Protein AF-A0A4U1F3D7-F1 (afdb_monomer)

Nearest PDB structures (foldseek):
  3glj-assembly1_A  TM=1.001E+00  e=2.077E-42  Sus scrofa
  1nsa-assembly1_A  TM=1.001E+00  e=7.452E-41  Sus scrofa
  1kwm-assembly2_B  TM=9.881E-01  e=8.450E-41  Homo sapiens
  4uia-assembly1_A  TM=9.987E-01  e=2.080E-39  Sus scrofa
  1zli-assembly1_A  TM=9.988E-01  e=3.661E-39  Homo sapiens

Foldseek 3Di:
DVDPDPVVVVVCLQVDPDPDPADDLPHQDAPVRVVVVLVVLCVVCVQFWDKDFLFAFPVGHTFIKIKGAGDDPLAAEAEEEFALFQLQSVRLSVLVVVSVCLVVCQVPDPVSVVPRHRYIYTYGSHLQNQQNNCLVPPNNNGTFHADDDPPDPAGGARLVQQAPDLHPPPPADCDSNDSRNHDPHRVNTRSSVSVVVVCVVCVSRYDYYHYDGDDDPDDDDDDPNDPDDDPPDDD

Sequence (235 aa):
VLISNLRSVLEAQFDSRFRATGHSYENYNNWETIEAWTQQVASENPDLISRSAIGTTFLGNTIYLLKVGRPGPNKPAIFMDCGFHAREWISPAFCQWFVREAVGTYGHESNMTEFLDKLDFYVLPVVNIDGYIYTWTKYRMWRKTRSTNAGSTCIGTDPNRNFDAGWCTIGASKNPCDETYCGSAAESEKETKALANFIRNNLSSIKAYLTIHSYSQMILYPYSYDYKLPKNNAE

Mean predicted aligned error: 3.19 Å

Radius of gyration: 18.51 Å; Cα contacts (8 Å, |Δi|>4): 415; chains: 1; bounding box: 46×48×51 Å

InterPro domains:
  IPR000834 Peptidase M14, carboxypeptidase A [PF00246] (34-234)
  IPR000834 Peptidase M14, carboxypeptidase A [PR00765] (54-66)
  IPR000834 Peptidase M14, carboxypeptidase A [PR00765] (76-90)
  IPR000834 Peptidase M14, carboxypeptidase A [PR00765] (156-164)
  IPR000834 Peptidase M14, carboxypeptidase A [PR00765] (210-223)
  IPR000834 Peptidase M14, carboxypeptidase A [PS52035] (27-235)
  IPR000834 Peptidase M14, carboxypeptidase A [SM00631] (28-235)
  IPR057246 Zinc carboxypeptidases, zinc-binding region 1 [PS00132] (76-98)
  IPR057247 Zinc carboxypeptidases, zinc-binding region 2 [PS00133] (213-223)

Solvent-accessible surface area (backbone atoms only — not comparable to full-atom values): 13304 Å² total; per-residue (Å²): 126,96,71,89,52,64,66,62,56,60,61,56,71,71,67,68,86,73,91,63,98,62,78,50,80,87,47,88,68,57,61,71,46,49,56,52,44,55,53,49,56,20,70,77,33,64,73,36,25,45,71,45,76,62,44,43,37,79,92,63,51,75,34,56,34,35,41,40,26,43,88,66,86,89,47,43,24,37,39,33,39,11,17,55,43,19,49,31,57,66,20,30,37,46,44,50,39,52,53,50,50,54,65,75,31,45,87,75,37,72,67,54,30,53,43,27,65,56,31,34,36,41,41,26,40,47,55,25,52,63,16,32,46,36,24,78,73,77,40,55,82,39,42,29,39,70,40,82,40,92,99,50,92,38,61,17,29,18,59,94,34,15,50,86,63,68,54,65,72,66,100,45,33,89,48,50,76,43,80,42,4,14,55,94,41,64,42,60,49,48,45,49,35,26,52,52,50,53,47,66,75,40,51,91,38,48,78,45,79,44,78,44,76,65,87,83,91,79,88,84,74,73,50,87,75,51,100,57,79,47,95,84,69,78,134

pLDDT: mean 96.7, std 5.68, range [58.78, 98.94]

Secondary structure (DSSP, 8-state):
---S-HHHHHHGGG------SS--TTS---HHHHHHHHHHHHHH-TTTEEEEEEEE-TT--EEEEEEES---TT--EEEEEE-SSTT-THHHHHHHHHHHHHHHHTTTSHHHHHHHHH-EEEEES-S-HHHHHHHHHT-TT--S---B-TT-S-B---GGG-SSSSTTTSS-BS-TTSTTB--SSTT-SHHHHHHHHHHHHTTTTEEEEEEE--SS-----S-SSSSPPPTT---

Structure (mmCIF, N/CA/C/O backbone):
data_AF-A0A4U1F3D7-F1
#
_entry.id   AF-A0A4U1F3D7-F1
#
loop_
_atom_site.group_PDB
_atom_site.id
_atom_site.type_symbol
_atom_site.label_atom_id
_atom_site.label_alt_id
_atom_site.label_comp_id
_atom_site.label_asym_id
_atom_site.label_entity_id
_atom_site.label_seq_id
_atom_site.pdbx_PDB_ins_code
_atom_site.Cartn_x
_atom_site.Cartn_y
_atom_site.Cartn_z
_atom_site.occupancy
_atom_site.B_iso_or_equiv
_atom_site.auth_seq_id
_atom_site.auth_comp_id
_atom_site.auth_asym_id
_atom_site.auth_atom_id
_atom_site.pdbx_PDB_model_num
ATOM 1 N N . VAL A 1 1 ? -9.635 10.745 -28.700 1.00 87.25 1 VAL A N 1
ATOM 2 C CA . VAL A 1 1 ? -8.464 11.000 -27.826 1.00 87.25 1 VAL A CA 1
ATOM 3 C C . VAL A 1 1 ? -8.994 11.350 -26.443 1.00 87.25 1 VAL A C 1
ATOM 5 O O . VAL A 1 1 ? -9.693 12.346 -26.357 1.00 87.25 1 VAL A O 1
ATOM 8 N N . LEU A 1 2 ? -8.760 10.526 -25.409 1.00 96.12 2 LEU A N 1
ATOM 9 C CA . LEU A 1 2 ? -9.285 10.793 -24.052 1.00 96.12 2 LEU A CA 1
ATOM 10 C C . LEU A 1 2 ? -8.617 12.016 -23.404 1.00 96.12 2 LEU A C 1
ATOM 12 O O . LEU A 1 2 ? -9.295 12.870 -22.851 1.00 96.12 2 LEU A O 1
ATOM 16 N N . ILE A 1 3 ? -7.289 12.109 -23.508 1.00 96.81 3 ILE A N 1
ATOM 17 C CA . ILE A 1 3 ? -6.480 13.226 -23.010 1.00 96.81 3 ILE A CA 1
ATOM 18 C C . ILE A 1 3 ? -5.623 13.718 -24.172 1.00 96.81 3 ILE A C 1
ATOM 20 O O . ILE A 1 3 ? -4.769 12.983 -24.664 1.00 96.81 3 ILE A O 1
ATOM 24 N N . SER A 1 4 ? -5.871 14.940 -24.641 1.00 95.69 4 SER A N 1
ATOM 25 C CA . SER A 1 4 ? -5.142 15.544 -25.766 1.00 95.69 4 SER A CA 1
ATOM 26 C C . SER A 1 4 ? -3.805 16.162 -25.353 1.00 95.69 4 SER A C 1
ATOM 28 O O . SER A 1 4 ? -2.891 16.237 -26.169 1.00 95.69 4 SER A O 1
ATOM 30 N N . ASN A 1 5 ? -3.676 16.568 -24.087 1.00 96.25 5 ASN A N 1
ATOM 31 C CA . ASN A 1 5 ? -2.451 17.102 -23.506 1.00 96.25 5 ASN A CA 1
ATOM 32 C C . ASN A 1 5 ? -2.244 16.519 -22.101 1.00 96.25 5 ASN A C 1
ATOM 34 O O . ASN A 1 5 ? -2.903 16.907 -21.140 1.00 96.25 5 ASN A O 1
ATOM 38 N N . LEU A 1 6 ? -1.320 15.566 -21.980 1.00 95.00 6 LEU A N 1
ATOM 39 C CA . LEU A 1 6 ? -1.044 14.913 -20.701 1.00 95.00 6 LEU A CA 1
ATOM 40 C C . LEU A 1 6 ? -0.427 15.879 -19.682 1.00 95.00 6 LEU A C 1
ATOM 42 O O . LEU A 1 6 ? -0.702 15.763 -18.491 1.00 95.00 6 LEU A O 1
ATOM 46 N N . ARG A 1 7 ? 0.368 16.853 -20.138 1.00 94.19 7 ARG A N 1
ATOM 47 C CA . ARG A 1 7 ? 1.021 17.820 -19.253 1.00 94.19 7 ARG A CA 1
ATOM 48 C C . ARG A 1 7 ? -0.003 18.668 -18.502 1.00 94.19 7 ARG A C 1
ATOM 50 O O . ARG A 1 7 ? 0.116 18.794 -17.290 1.00 94.19 7 ARG A O 1
ATOM 57 N N . SER A 1 8 ? -1.027 19.175 -19.190 1.00 95.19 8 SER A N 1
ATOM 58 C CA . SER A 1 8 ? -2.056 20.000 -18.545 1.00 95.19 8 SER A CA 1
ATOM 59 C C . SER A 1 8 ? -2.862 19.218 -17.509 1.00 95.19 8 SER A C 1
ATOM 61 O O . SER A 1 8 ? -3.204 19.763 -16.469 1.00 95.19 8 SER A O 1
ATOM 63 N N . VAL A 1 9 ? -3.139 17.933 -17.758 1.00 94.81 9 VAL A N 1
ATOM 64 C CA . VAL A 1 9 ? -3.837 17.077 -16.783 1.00 94.81 9 VAL A CA 1
ATOM 65 C C . VAL A 1 9 ? -2.962 16.800 -15.558 1.00 94.81 9 VAL A C 1
ATOM 67 O O . VAL A 1 9 ? -3.471 16.772 -14.444 1.00 94.81 9 VAL A O 1
ATOM 70 N N . LEU A 1 10 ? -1.649 16.630 -15.741 1.00 92.31 10 LEU A N 1
ATOM 71 C CA . LEU A 1 10 ? -0.717 16.455 -14.625 1.00 92.31 10 LEU A CA 1
ATOM 72 C C . LEU A 1 10 ? -0.568 17.714 -13.772 1.00 92.31 10 LEU A C 1
ATOM 74 O O . LEU A 1 10 ? -0.540 17.615 -12.550 1.00 92.31 10 LEU A O 1
ATOM 78 N N . GLU A 1 11 ? -0.501 18.886 -14.399 1.00 92.00 11 GLU A N 1
ATOM 79 C CA . GLU A 1 11 ? -0.478 20.170 -13.690 1.00 92.00 11 GLU A CA 1
ATOM 80 C C . GLU A 1 11 ? -1.801 20.398 -12.937 1.00 92.00 11 GLU A C 1
ATOM 82 O O . GLU A 1 11 ? -1.789 20.787 -11.771 1.00 92.00 11 GLU A O 1
ATOM 87 N N . ALA A 1 12 ? -2.937 20.054 -13.554 1.00 93.19 12 ALA A N 1
ATOM 88 C CA . ALA A 1 12 ? -4.260 20.135 -12.935 1.00 93.19 12 ALA A CA 1
ATOM 89 C C . ALA A 1 12 ? -4.502 19.103 -11.817 1.00 93.19 12 ALA A C 1
ATOM 91 O O . ALA A 1 12 ? -5.490 19.219 -11.104 1.00 93.19 12 ALA A O 1
ATOM 92 N N . GLN A 1 13 ? -3.620 18.114 -11.625 1.00 90.50 13 GLN A N 1
ATOM 93 C CA . GLN A 1 13 ? -3.730 17.159 -10.514 1.00 90.50 13 GLN A CA 1
ATOM 94 C C . GLN A 1 13 ? -3.505 17.831 -9.140 1.00 90.50 13 GLN A C 1
ATOM 96 O O . GLN A 1 13 ? -3.851 17.259 -8.107 1.00 90.50 13 GLN A O 1
ATOM 101 N N . PHE A 1 14 ? -2.917 19.030 -9.121 1.00 89.06 14 PHE A N 1
ATOM 102 C CA . PHE A 1 14 ? -2.638 19.820 -7.921 1.00 89.06 14 PHE A CA 1
ATOM 103 C C . PHE A 1 14 ? -3.558 21.049 -7.842 1.00 89.06 14 PHE A C 1
ATOM 105 O O . PHE A 1 14 ? -3.096 22.184 -7.752 1.00 89.06 14 PHE A O 1
ATOM 112 N N . ASP A 1 15 ? -4.869 20.828 -7.914 1.00 85.25 15 ASP A N 1
ATOM 113 C CA . ASP A 1 15 ? -5.904 21.870 -7.971 1.00 85.25 15 ASP A CA 1
ATOM 114 C C . ASP A 1 15 ? -6.492 22.263 -6.605 1.00 85.25 15 ASP A C 1
ATOM 116 O O . ASP A 1 15 ? -7.357 23.145 -6.527 1.00 85.25 15 ASP A O 1
ATOM 120 N N . SER A 1 16 ? -6.024 21.634 -5.525 1.00 81.12 16 SER A N 1
ATOM 121 C CA . SER A 1 16 ? -6.530 21.895 -4.183 1.00 81.12 16 SER A CA 1
ATOM 122 C C . SER A 1 16 ? -6.440 23.373 -3.810 1.00 81.12 16 SER A C 1
ATOM 124 O O . SER A 1 16 ? -5.394 24.021 -3.900 1.00 81.12 16 SER A O 1
ATOM 126 N N . ARG A 1 17 ? -7.570 23.906 -3.338 1.00 73.94 17 ARG A N 1
ATOM 127 C CA . ARG A 1 17 ? -7.685 25.288 -2.851 1.00 73.94 17 ARG A CA 1
ATOM 128 C C . ARG A 1 17 ? -7.196 25.441 -1.410 1.00 73.94 17 ARG A C 1
ATOM 130 O O . ARG A 1 17 ? -7.050 26.569 -0.937 1.00 73.94 17 ARG A O 1
ATOM 137 N N . PHE A 1 18 ? -6.933 24.330 -0.719 1.00 67.69 18 PHE A N 1
ATOM 138 C CA . PHE A 1 18 ? -6.390 24.328 0.633 1.00 67.69 18 PHE A CA 1
ATOM 139 C C . PHE A 1 18 ? -4.884 24.593 0.604 1.00 67.69 18 PHE A C 1
ATOM 141 O O . PHE A 1 18 ? -4.085 23.766 0.169 1.00 67.69 18 PHE A O 1
ATOM 148 N N . ARG A 1 19 ? -4.483 25.758 1.121 1.00 58.78 19 ARG A N 1
ATOM 149 C CA . ARG A 1 19 ? -3.074 26.105 1.341 1.00 58.78 19 ARG A CA 1
ATOM 150 C C . ARG A 1 19 ? -2.581 25.490 2.652 1.00 58.78 19 ARG A C 1
ATOM 152 O O . ARG A 1 19 ? -2.451 26.190 3.650 1.00 58.78 19 ARG A O 1
ATOM 159 N N . ALA A 1 20 ? -2.323 24.187 2.649 1.00 61.28 20 ALA A N 1
ATOM 160 C CA . ALA A 1 20 ? -1.591 23.520 3.722 1.00 61.28 20 ALA A CA 1
ATOM 161 C C . ALA A 1 20 ? -0.131 23.320 3.287 1.00 61.28 20 ALA A C 1
ATOM 163 O O . ALA A 1 20 ? 0.128 22.838 2.188 1.00 61.28 20 ALA A O 1
ATOM 164 N N . THR A 1 21 ? 0.827 23.695 4.137 1.00 72.50 21 THR A N 1
ATOM 165 C CA . THR A 1 21 ? 2.265 23.450 3.909 1.00 72.50 21 THR A CA 1
ATOM 166 C C . THR A 1 21 ? 2.711 22.056 4.369 1.00 72.50 21 THR A C 1
ATOM 168 O O . THR A 1 21 ? 3.894 21.746 4.291 1.00 72.50 21 THR A O 1
ATOM 171 N N . GLY A 1 22 ? 1.782 21.232 4.869 1.00 84.50 22 GLY A N 1
ATOM 172 C CA . GLY A 1 22 ? 2.018 19.875 5.367 1.00 84.50 22 GLY A CA 1
ATOM 173 C C . GLY A 1 22 ? 0.960 18.889 4.869 1.00 84.50 22 GLY A C 1
ATOM 174 O O . GLY A 1 22 ? 0.326 19.120 3.840 1.00 84.50 22 GLY A O 1
ATOM 175 N N . HIS A 1 23 ? 0.773 17.793 5.608 1.00 95.62 23 HIS A N 1
ATOM 176 C CA . HIS A 1 23 ? -0.206 16.753 5.277 1.00 95.62 23 HIS A CA 1
ATOM 177 C C . HIS A 1 23 ? -1.624 17.320 5.108 1.00 95.62 23 HIS A C 1
ATOM 179 O O . HIS A 1 23 ? -2.067 18.168 5.883 1.00 95.62 23 HIS A O 1
ATOM 185 N N . SER A 1 24 ? -2.336 16.830 4.092 1.00 95.75 24 SER A N 1
ATOM 186 C CA . SER A 1 24 ? -3.772 17.052 3.922 1.00 95.75 24 SER A CA 1
ATOM 187 C C . SER A 1 24 ? -4.435 15.791 3.379 1.00 95.75 24 SER A C 1
ATOM 189 O O . SER A 1 24 ? -3.952 15.197 2.416 1.00 95.75 24 SER A O 1
ATOM 191 N N . TYR A 1 25 ? -5.571 15.402 3.959 1.00 96.56 25 TYR A N 1
ATOM 192 C CA . TYR A 1 25 ? -6.375 14.273 3.476 1.00 96.56 25 TYR A CA 1
ATOM 193 C C . TYR A 1 25 ? -7.046 14.541 2.119 1.00 96.56 25 TYR A C 1
ATOM 195 O O . TYR A 1 25 ? -7.449 13.598 1.445 1.00 96.56 25 TYR A O 1
ATOM 203 N N . GLU A 1 26 ? -7.144 15.809 1.713 1.00 95.50 26 GLU A N 1
ATOM 204 C CA . GLU A 1 26 ? -7.757 16.242 0.449 1.00 95.50 26 GLU A CA 1
ATOM 205 C C . GLU A 1 26 ? -6.711 16.574 -0.633 1.00 95.50 26 GLU A C 1
ATOM 207 O O . GLU A 1 26 ? -7.059 17.049 -1.711 1.00 95.50 26 GLU A O 1
ATOM 212 N N . ASN A 1 27 ? -5.426 16.299 -0.368 1.00 94.19 27 ASN A N 1
ATOM 213 C CA . ASN A 1 27 ? -4.329 16.451 -1.324 1.00 94.19 27 ASN A CA 1
ATOM 214 C C . ASN A 1 27 ? -3.617 15.109 -1.541 1.00 94.19 27 ASN A C 1
ATOM 216 O O . ASN A 1 27 ? -3.615 14.230 -0.679 1.00 94.19 27 ASN A O 1
ATOM 220 N N . TYR A 1 28 ? -2.914 14.975 -2.667 1.00 96.94 28 TYR A N 1
ATOM 221 C CA . TYR A 1 28 ? -1.897 13.933 -2.792 1.00 96.94 28 TYR A CA 1
ATOM 222 C C . TYR A 1 28 ? -0.662 14.331 -1.977 1.00 96.94 28 TYR A C 1
ATOM 224 O O . TYR A 1 28 ? -0.135 15.428 -2.147 1.00 96.94 28 TYR A O 1
ATOM 232 N N . ASN A 1 29 ? -0.195 13.436 -1.106 1.00 97.31 29 ASN A N 1
ATOM 233 C CA . ASN A 1 29 ? 0.950 13.672 -0.223 1.00 97.31 29 ASN A CA 1
ATOM 234 C C . ASN A 1 29 ? 2.181 12.908 -0.729 1.00 97.31 29 ASN A C 1
ATOM 236 O O . ASN A 1 29 ? 2.067 11.746 -1.126 1.00 97.31 29 ASN A O 1
ATOM 240 N N . ASN A 1 30 ? 3.362 13.527 -0.705 1.00 97.94 30 ASN A N 1
ATOM 241 C CA . ASN A 1 30 ? 4.612 12.814 -0.985 1.00 97.94 30 ASN A CA 1
ATOM 242 C C . ASN A 1 30 ? 4.936 11.806 0.143 1.00 97.94 30 ASN A C 1
ATOM 244 O O . ASN A 1 30 ? 4.312 11.831 1.205 1.00 97.94 30 ASN A O 1
ATOM 248 N N . TRP A 1 31 ? 5.898 10.902 -0.080 1.00 98.50 31 TRP A N 1
ATOM 249 C CA . TRP A 1 31 ? 6.205 9.849 0.899 1.00 98.50 31 TRP A CA 1
ATOM 250 C C . TRP A 1 31 ? 6.631 10.395 2.266 1.00 98.50 31 TRP A C 1
ATOM 252 O O . TRP A 1 31 ? 6.099 9.934 3.265 1.00 98.50 31 TRP A O 1
ATOM 262 N N . GLU A 1 32 ? 7.520 11.388 2.320 1.00 98.00 32 GLU A N 1
ATOM 263 C CA . GLU A 1 32 ? 7.991 11.976 3.585 1.00 98.00 32 GLU A CA 1
ATOM 264 C C . GLU A 1 32 ? 6.824 12.518 4.428 1.00 98.00 32 GLU A C 1
ATOM 266 O O . GLU A 1 32 ? 6.744 12.285 5.634 1.00 98.00 32 GLU A O 1
ATOM 271 N N . THR A 1 33 ? 5.853 13.157 3.771 1.00 98.31 33 THR A N 1
ATOM 272 C CA . THR A 1 33 ? 4.630 13.656 4.413 1.00 98.31 33 THR A CA 1
ATOM 273 C C . THR A 1 33 ? 3.758 12.512 4.935 1.00 98.31 33 THR A C 1
ATOM 275 O O . THR A 1 33 ? 3.231 12.602 6.042 1.00 98.31 33 THR A O 1
ATOM 278 N N . ILE A 1 34 ? 3.608 11.424 4.169 1.00 98.81 34 ILE A N 1
ATOM 279 C CA . ILE A 1 34 ? 2.851 10.235 4.600 1.00 98.81 34 ILE A CA 1
ATOM 280 C C . ILE A 1 34 ? 3.569 9.529 5.758 1.00 98.81 34 ILE A C 1
ATOM 282 O O . ILE A 1 34 ? 2.926 9.150 6.732 1.00 98.81 34 ILE A O 1
ATOM 286 N N . GLU A 1 35 ? 4.890 9.370 5.695 1.00 98.69 35 GLU A N 1
ATOM 287 C CA . GLU A 1 35 ? 5.695 8.755 6.753 1.00 98.69 35 GLU A CA 1
ATOM 288 C C . GLU A 1 35 ? 5.546 9.521 8.072 1.00 98.69 35 GLU A C 1
ATOM 290 O O . GLU A 1 35 ? 5.204 8.916 9.094 1.00 98.69 35 GLU A O 1
ATOM 295 N N . ALA A 1 36 ? 5.715 10.847 8.044 1.00 98.56 36 ALA A N 1
ATOM 296 C CA . ALA A 1 36 ? 5.506 11.704 9.208 1.00 98.56 36 ALA A CA 1
ATOM 297 C C . ALA A 1 36 ? 4.065 11.601 9.738 1.00 98.56 36 ALA A C 1
ATOM 299 O O . ALA A 1 36 ? 3.859 11.429 10.942 1.00 98.56 36 ALA A O 1
ATOM 300 N N . TRP A 1 37 ? 3.071 11.605 8.843 1.00 98.69 37 TRP A N 1
ATOM 301 C CA . TRP A 1 37 ? 1.663 11.427 9.199 1.00 98.69 37 TRP A CA 1
ATOM 302 C C . TRP A 1 37 ? 1.401 10.100 9.922 1.00 98.69 37 TRP A C 1
ATOM 304 O O . TRP A 1 37 ? 0.710 10.100 10.939 1.00 98.69 37 TRP A O 1
ATOM 314 N N . THR A 1 38 ? 1.990 8.977 9.481 1.00 98.81 38 THR A N 1
ATOM 315 C CA . THR A 1 38 ? 1.798 7.686 10.177 1.00 98.81 38 THR A CA 1
ATOM 316 C C . THR A 1 38 ? 2.278 7.731 11.627 1.00 98.81 38 THR A C 1
ATOM 318 O O . THR A 1 38 ? 1.683 7.087 12.491 1.00 98.81 38 THR A O 1
ATOM 321 N N . GLN A 1 39 ? 3.356 8.472 11.911 1.00 98.62 39 GLN A N 1
ATOM 322 C CA . GLN A 1 39 ? 3.841 8.670 13.276 1.00 98.62 39 GLN A CA 1
ATOM 323 C C . GLN A 1 39 ? 2.881 9.537 14.074 1.00 98.62 39 GLN A C 1
ATOM 325 O O . GLN A 1 39 ? 2.500 9.171 15.185 1.00 98.62 39 GLN A O 1
ATOM 330 N N . GLN A 1 40 ? 2.514 10.678 13.492 1.00 98.56 40 GLN A N 1
ATOM 331 C CA . GLN A 1 40 ? 1.685 11.683 14.130 1.00 98.56 40 GLN A CA 1
ATOM 332 C C . GLN A 1 40 ? 0.328 11.096 14.521 1.00 98.56 40 GLN A C 1
ATOM 334 O O . GLN A 1 40 ? -0.020 11.110 15.700 1.00 98.56 40 GLN A O 1
ATOM 339 N N . VAL A 1 41 ? -0.385 10.483 13.570 1.00 98.62 41 VAL A N 1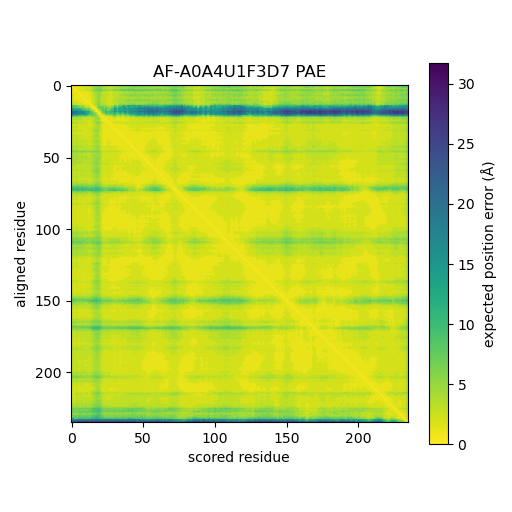
ATOM 340 C CA . VAL A 1 41 ? -1.735 9.955 13.803 1.00 98.62 41 VAL A CA 1
ATOM 341 C C . VAL A 1 41 ? -1.750 8.844 14.857 1.00 98.62 41 VAL A C 1
ATOM 343 O O . VAL A 1 41 ? -2.687 8.767 15.648 1.00 98.62 41 VAL A O 1
ATOM 346 N N . ALA A 1 42 ? -0.695 8.024 14.928 1.00 98.69 42 ALA A N 1
ATOM 347 C CA . ALA A 1 42 ? -0.543 7.018 15.976 1.00 98.69 42 ALA A CA 1
ATOM 348 C C . ALA A 1 42 ? -0.256 7.650 17.348 1.00 98.69 42 ALA A C 1
ATOM 350 O O . ALA A 1 42 ? -0.805 7.211 18.353 1.00 98.69 42 ALA A O 1
ATOM 351 N N . SER A 1 43 ? 0.580 8.692 17.396 1.00 98.50 43 SER A N 1
ATOM 352 C CA . SER A 1 43 ? 0.911 9.387 18.647 1.00 98.50 43 SER A CA 1
ATOM 353 C C . SER A 1 43 ? -0.250 10.200 19.221 1.00 98.50 43 SER A C 1
ATOM 355 O O . SER A 1 43 ? -0.379 10.295 20.437 1.00 98.50 43 SER A O 1
ATOM 357 N N . GLU A 1 44 ? -1.102 10.754 18.359 1.00 98.56 44 GLU A N 1
ATOM 358 C CA . GLU A 1 44 ? -2.284 11.526 18.753 1.00 98.56 44 GLU A CA 1
ATOM 359 C C . GLU A 1 44 ? -3.452 10.623 19.171 1.00 98.56 44 GLU A C 1
ATOM 361 O O . GLU A 1 44 ? -4.311 11.051 19.935 1.00 98.56 44 GLU A O 1
ATOM 366 N N . ASN A 1 45 ? -3.473 9.365 18.712 1.00 98.50 45 ASN A N 1
ATOM 367 C CA . ASN A 1 45 ? -4.573 8.425 18.945 1.00 98.50 45 ASN A CA 1
ATOM 368 C C . ASN A 1 45 ? -4.078 7.066 19.482 1.00 98.50 45 ASN A C 1
ATOM 370 O O . ASN A 1 45 ? -4.429 6.028 18.915 1.00 98.50 45 ASN A O 1
ATOM 374 N N . PRO A 1 46 ? -3.284 7.022 20.570 1.00 98.12 46 PRO A N 1
ATOM 375 C CA . PRO A 1 46 ? -2.621 5.795 21.028 1.00 98.12 46 PRO A CA 1
ATOM 376 C C . PRO A 1 46 ? -3.599 4.706 21.497 1.00 98.12 46 PRO A C 1
ATOM 378 O O . PRO A 1 46 ? -3.270 3.521 21.476 1.00 98.12 46 PRO A O 1
ATOM 381 N N . ASP A 1 47 ? -4.817 5.095 21.879 1.00 97.19 47 ASP A N 1
ATOM 382 C CA . ASP A 1 47 ? -5.888 4.186 22.298 1.00 97.19 47 ASP A CA 1
ATOM 383 C C . ASP A 1 47 ? -6.592 3.479 21.128 1.00 97.19 47 ASP A C 1
ATOM 385 O O . ASP A 1 47 ? -7.391 2.565 21.352 1.00 97.19 47 ASP A O 1
ATOM 389 N N . LEU A 1 48 ? -6.338 3.917 19.892 1.00 98.25 48 LEU A N 1
ATOM 390 C CA . LEU A 1 48 ? -6.944 3.380 18.670 1.00 98.25 48 LEU A CA 1
ATOM 391 C C . LEU A 1 48 ? -5.912 2.946 17.637 1.00 98.25 48 LEU A C 1
ATOM 393 O O . LEU A 1 48 ? -6.211 2.074 16.827 1.00 98.25 48 LEU A O 1
ATOM 397 N N . ILE A 1 49 ? -4.734 3.565 17.608 1.00 98.75 49 ILE A N 1
ATOM 398 C CA . ILE A 1 49 ? -3.759 3.381 16.541 1.00 98.75 49 ILE A CA 1
ATOM 399 C C . ILE A 1 49 ? -2.399 3.033 17.126 1.00 98.75 49 ILE A C 1
ATOM 401 O O . ILE A 1 49 ? -1.852 3.734 17.970 1.00 98.75 49 ILE A O 1
ATOM 405 N N . SER A 1 50 ? -1.804 1.973 16.585 1.00 98.69 50 SER A N 1
ATOM 406 C CA . SER A 1 50 ? -0.384 1.678 16.766 1.00 98.69 50 SER A CA 1
ATOM 407 C C . SER A 1 50 ? 0.312 1.559 15.415 1.00 98.69 50 SER A C 1
ATOM 409 O O . SER A 1 50 ? -0.294 1.161 14.419 1.00 98.69 50 SER A O 1
ATOM 411 N N . ARG A 1 51 ? 1.598 1.917 15.376 1.00 98.69 51 ARG A N 1
ATOM 412 C CA . ARG A 1 51 ? 2.438 1.855 14.176 1.00 98.69 51 ARG A CA 1
ATOM 413 C C . ARG A 1 51 ? 3.526 0.805 14.352 1.00 98.69 51 ARG A C 1
ATOM 415 O O . ARG A 1 51 ? 4.218 0.798 15.366 1.00 98.69 51 ARG A O 1
ATOM 422 N N . SER A 1 52 ? 3.723 -0.028 13.338 1.00 98.62 52 SER A N 1
ATOM 423 C CA . SER A 1 52 ? 4.799 -1.024 13.291 1.00 98.62 52 SER A CA 1
ATOM 424 C C . SER A 1 52 ? 5.521 -0.998 11.950 1.00 98.62 52 SER A C 1
ATOM 426 O O . SER A 1 52 ? 4.905 -0.704 10.927 1.00 98.62 52 SER A O 1
ATOM 428 N N . ALA A 1 53 ? 6.807 -1.339 11.943 1.00 98.69 53 ALA A N 1
ATOM 429 C CA . ALA A 1 53 ? 7.546 -1.629 10.719 1.00 98.69 53 ALA A CA 1
ATOM 430 C C . ALA A 1 53 ? 7.412 -3.120 10.377 1.00 98.69 53 ALA A C 1
ATOM 432 O O . ALA A 1 53 ? 7.633 -3.965 11.245 1.00 98.69 53 ALA A O 1
ATOM 433 N N . ILE A 1 54 ? 7.079 -3.444 9.126 1.00 98.69 54 ILE A N 1
ATOM 434 C CA . ILE A 1 54 ? 6.939 -4.841 8.667 1.00 98.69 54 ILE A CA 1
ATOM 435 C C . ILE A 1 54 ? 8.063 -5.290 7.725 1.00 98.69 54 ILE A C 1
ATOM 437 O O . ILE A 1 54 ? 8.163 -6.468 7.389 1.00 98.69 54 ILE A O 1
ATOM 441 N N . GLY A 1 55 ? 8.914 -4.360 7.295 1.00 98.69 55 GLY A N 1
ATOM 442 C CA . GLY A 1 55 ? 10.030 -4.628 6.399 1.00 98.69 55 GLY A CA 1
ATOM 443 C C . GLY A 1 55 ? 10.659 -3.347 5.867 1.00 98.69 55 GLY A C 1
ATOM 444 O O . GLY A 1 55 ? 10.353 -2.246 6.330 1.00 98.69 55 GLY A O 1
ATOM 445 N N . THR A 1 56 ? 11.531 -3.502 4.877 1.00 98.75 56 THR A N 1
ATOM 446 C CA . THR A 1 56 ? 12.181 -2.401 4.162 1.00 98.75 56 THR A CA 1
ATOM 447 C C . THR A 1 56 ? 12.100 -2.630 2.659 1.00 98.75 56 THR A C 1
ATOM 449 O O . THR A 1 56 ? 12.124 -3.772 2.196 1.00 98.75 56 THR A O 1
ATOM 452 N N . THR A 1 57 ? 11.993 -1.551 1.889 1.00 98.88 57 THR A N 1
ATOM 453 C CA . THR A 1 57 ? 11.979 -1.603 0.423 1.00 98.88 57 THR A CA 1
ATOM 454 C C . THR A 1 57 ? 13.349 -1.938 -0.160 1.00 98.88 57 THR A C 1
ATOM 456 O O . THR A 1 57 ? 14.356 -2.046 0.556 1.00 98.88 57 THR A O 1
ATOM 459 N N . PHE A 1 58 ? 13.420 -2.098 -1.483 1.00 98.81 58 PHE A N 1
ATOM 460 C CA . PHE A 1 58 ? 14.692 -2.286 -2.176 1.00 98.81 58 PHE A CA 1
ATOM 461 C C . PHE A 1 58 ? 15.702 -1.164 -1.875 1.00 98.81 58 PHE A C 1
ATOM 463 O O . PHE A 1 58 ? 16.850 -1.468 -1.543 1.00 98.81 58 PHE A O 1
ATOM 470 N N . LEU A 1 59 ? 15.272 0.102 -1.924 1.00 98.69 59 LEU A N 1
ATOM 471 C CA . LEU A 1 59 ? 16.102 1.285 -1.661 1.00 98.69 59 LEU A CA 1
ATOM 472 C C . LEU A 1 59 ? 16.216 1.652 -0.171 1.00 98.69 59 LEU A C 1
ATOM 474 O O . LEU A 1 59 ? 16.881 2.631 0.158 1.00 98.69 59 LEU A O 1
ATOM 478 N N . GLY A 1 60 ? 15.622 0.862 0.730 1.00 98.69 60 GLY A N 1
ATOM 479 C CA . GLY A 1 60 ? 15.823 0.987 2.176 1.00 98.69 60 GLY A CA 1
ATOM 480 C C . GLY A 1 60 ? 14.800 1.847 2.921 1.00 98.69 60 GLY A C 1
ATOM 481 O O . GLY A 1 60 ? 15.029 2.155 4.086 1.00 98.69 60 GLY A O 1
ATOM 482 N N . ASN A 1 61 ? 13.670 2.200 2.303 1.00 98.75 61 ASN A N 1
ATOM 483 C CA . ASN A 1 61 ? 12.572 2.869 3.001 1.00 98.75 61 ASN A CA 1
ATOM 484 C C . ASN A 1 61 ? 11.836 1.875 3.910 1.00 98.75 61 ASN A C 1
ATOM 486 O O . ASN A 1 61 ? 11.558 0.742 3.511 1.00 98.75 61 ASN A O 1
ATOM 490 N N . THR A 1 62 ? 11.504 2.288 5.130 1.00 98.81 62 THR A N 1
ATOM 491 C CA . THR A 1 62 ? 10.757 1.447 6.073 1.00 98.81 62 THR A CA 1
ATOM 492 C C . THR A 1 62 ? 9.299 1.317 5.643 1.00 98.81 62 THR A C 1
ATOM 494 O O . THR A 1 62 ? 8.628 2.311 5.372 1.00 98.81 62 THR A O 1
ATOM 497 N N . ILE A 1 63 ? 8.785 0.088 5.623 1.00 98.88 63 ILE A N 1
ATOM 498 C CA . ILE A 1 63 ? 7.389 -0.200 5.293 1.00 98.88 63 ILE A CA 1
ATOM 499 C C . ILE A 1 63 ? 6.575 -0.182 6.590 1.00 98.88 63 ILE A C 1
ATOM 501 O O . ILE A 1 63 ? 6.654 -1.121 7.390 1.00 98.88 63 ILE A O 1
ATOM 505 N N . TYR A 1 64 ? 5.807 0.888 6.807 1.00 98.81 64 TYR A N 1
ATOM 506 C CA . TYR A 1 64 ? 4.968 1.044 7.997 1.00 98.81 64 TYR A CA 1
ATOM 507 C C . TYR A 1 64 ? 3.554 0.507 7.791 1.00 98.81 64 TYR A C 1
ATOM 509 O O . TYR A 1 64 ? 2.911 0.742 6.768 1.00 98.81 64 TYR A O 1
ATOM 517 N N . LEU A 1 65 ? 3.059 -0.151 8.832 1.00 98.94 65 LEU A N 1
ATOM 518 C CA . LEU A 1 65 ? 1.694 -0.625 8.971 1.00 98.94 65 LEU A CA 1
ATOM 519 C C . LEU A 1 65 ? 1.052 0.057 10.180 1.00 98.94 65 LEU A C 1
ATOM 521 O O . LEU A 1 65 ? 1.656 0.105 11.257 1.00 98.94 65 LEU A O 1
ATOM 525 N N . LEU A 1 66 ? -0.171 0.551 10.005 1.00 98.94 66 LEU A N 1
ATOM 526 C CA . LEU A 1 66 ? -1.015 1.039 11.089 1.00 98.94 66 LEU A CA 1
ATOM 527 C C . LEU A 1 66 ? -1.983 -0.069 11.499 1.00 98.94 66 LEU A C 1
ATOM 529 O O . LEU A 1 66 ? -2.675 -0.632 10.658 1.00 98.94 66 LEU A O 1
ATOM 533 N N . LYS A 1 67 ? -2.053 -0.375 12.790 1.00 98.81 67 LYS A N 1
ATOM 534 C CA . LYS A 1 67 ? -3.134 -1.177 13.362 1.00 98.81 67 LYS A CA 1
ATOM 535 C C . LYS A 1 67 ? -4.155 -0.215 13.960 1.00 98.81 67 LYS A C 1
ATOM 537 O O . LYS A 1 67 ? -3.809 0.489 14.904 1.00 98.81 67 LYS A O 1
ATOM 542 N N . VAL A 1 68 ? -5.370 -0.203 13.418 1.00 98.81 68 VAL A N 1
ATOM 543 C CA . VAL A 1 68 ? -6.479 0.682 13.801 1.00 98.81 68 VAL A CA 1
ATOM 544 C C . VAL A 1 68 ? -7.589 -0.141 14.453 1.00 98.81 68 VAL A C 1
ATOM 546 O O . VAL A 1 68 ? -8.142 -1.044 13.829 1.00 98.81 68 VAL A O 1
ATOM 549 N N . GLY A 1 69 ? -7.911 0.150 15.707 1.00 98.44 69 GLY A N 1
ATOM 550 C CA . GLY A 1 69 ? -8.917 -0.554 16.495 1.00 98.44 69 GLY A CA 1
ATOM 551 C C . GLY A 1 69 ? -8.609 -0.494 17.989 1.00 98.44 69 GLY A C 1
ATOM 552 O O . GLY A 1 69 ? -7.454 -0.373 18.397 1.00 98.44 69 GLY A O 1
ATOM 553 N N . ARG A 1 70 ? -9.643 -0.611 18.828 1.00 97.69 70 ARG A N 1
ATOM 554 C CA . ARG A 1 70 ? -9.469 -0.633 20.286 1.00 97.69 70 ARG A CA 1
ATOM 555 C C . ARG A 1 70 ? -8.700 -1.879 20.732 1.00 97.69 70 ARG A C 1
ATOM 557 O O . ARG A 1 70 ? -8.988 -2.966 20.222 1.00 97.69 70 ARG A O 1
ATOM 564 N N . PRO A 1 71 ? -7.775 -1.775 21.702 1.00 96.06 71 PRO A N 1
ATOM 565 C CA . PRO A 1 71 ? -7.110 -2.939 22.269 1.00 96.06 71 PRO A CA 1
ATOM 566 C C . PRO A 1 71 ? -8.117 -3.957 22.815 1.00 96.06 71 PRO A C 1
ATOM 568 O O . PRO A 1 71 ? -8.992 -3.621 23.609 1.00 96.06 71 PRO A O 1
ATOM 571 N N . GLY A 1 72 ? -7.972 -5.217 22.414 1.00 94.06 72 GLY A N 1
ATOM 572 C CA . GLY A 1 72 ? -8.805 -6.313 22.893 1.00 94.06 72 GLY A CA 1
ATOM 573 C C . GLY A 1 72 ? -8.188 -7.672 22.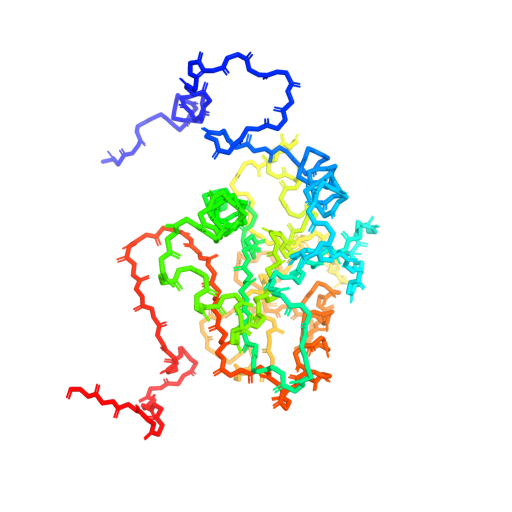556 1.00 94.06 72 GLY A C 1
ATOM 574 O O . GLY A 1 72 ? -7.438 -7.780 21.580 1.00 94.06 72 GLY A O 1
ATOM 575 N N . PRO A 1 73 ? -8.449 -8.714 23.362 1.00 93.38 73 PRO A N 1
ATOM 576 C CA . PRO A 1 73 ? -7.910 -10.043 23.113 1.00 93.38 73 PRO A CA 1
ATOM 577 C C . PRO A 1 73 ? -8.609 -10.706 21.919 1.00 93.38 73 PRO A C 1
ATOM 579 O O . PRO A 1 73 ? -9.824 -10.611 21.772 1.00 93.38 73 PRO A O 1
ATOM 582 N N . ASN A 1 74 ? -7.845 -11.443 21.106 1.00 93.62 74 ASN A N 1
ATOM 583 C CA . ASN A 1 74 ? -8.357 -12.328 20.047 1.00 93.62 74 ASN A CA 1
ATOM 584 C C . ASN A 1 74 ? -9.299 -11.662 19.024 1.00 93.62 74 ASN A C 1
ATOM 586 O O . ASN A 1 74 ? -10.181 -12.326 18.474 1.00 93.62 74 ASN A O 1
ATOM 590 N N . LYS A 1 75 ? -9.118 -10.365 18.751 1.00 97.56 75 LYS A N 1
ATOM 591 C CA . LYS A 1 75 ? -9.916 -9.658 17.746 1.00 97.56 75 LYS A CA 1
ATOM 592 C C . LYS A 1 75 ? -9.627 -10.201 16.336 1.00 97.56 75 LYS A C 1
ATOM 594 O O . LYS A 1 75 ? -8.455 -10.341 15.970 1.00 97.56 75 LYS A O 1
ATOM 599 N N . PRO A 1 76 ? -10.658 -10.506 15.527 1.00 98.44 76 PRO A N 1
ATOM 600 C CA . PRO A 1 76 ? -10.468 -10.731 14.103 1.00 98.44 76 PRO A CA 1
ATOM 601 C C . PRO A 1 76 ? -9.978 -9.451 13.421 1.00 98.44 76 PRO A C 1
ATOM 603 O O . PRO A 1 76 ? -10.306 -8.341 13.843 1.00 98.44 76 PRO A O 1
ATOM 606 N N . ALA A 1 77 ? -9.196 -9.614 12.357 1.00 98.69 77 ALA A N 1
ATOM 607 C CA . ALA A 1 77 ? -8.589 -8.501 11.646 1.00 98.69 77 ALA A CA 1
ATOM 608 C C . ALA A 1 77 ? -8.998 -8.447 10.171 1.00 98.69 77 ALA A C 1
ATOM 610 O O . ALA A 1 77 ? -9.190 -9.476 9.519 1.00 98.69 77 ALA A O 1
ATOM 611 N N . ILE A 1 78 ? -9.073 -7.237 9.631 1.00 98.88 78 ILE A N 1
ATOM 612 C CA . ILE A 1 78 ? -9.150 -6.969 8.197 1.00 98.88 78 ILE A CA 1
ATOM 613 C C . ILE A 1 78 ? -7.812 -6.366 7.785 1.00 98.88 78 ILE A C 1
ATOM 615 O O . ILE A 1 78 ? -7.353 -5.391 8.378 1.00 98.88 78 ILE A O 1
ATOM 619 N N . PHE A 1 79 ? -7.168 -6.956 6.783 1.00 98.94 79 PHE A N 1
ATOM 620 C CA . PHE A 1 79 ? -5.963 -6.386 6.199 1.00 98.94 79 PHE A CA 1
ATOM 621 C C . PHE A 1 79 ? -6.341 -5.534 4.991 1.00 98.94 79 PHE A C 1
ATOM 623 O O . PHE A 1 79 ? -7.071 -6.000 4.117 1.00 98.94 79 PHE A O 1
ATOM 630 N N . MET A 1 80 ? -5.848 -4.301 4.945 1.00 98.94 80 MET A N 1
ATOM 631 C CA . MET A 1 80 ? -6.073 -3.367 3.856 1.00 98.94 80 MET A CA 1
ATOM 632 C C . MET A 1 80 ? -4.766 -2.708 3.427 1.00 98.94 80 MET A C 1
ATOM 634 O O . MET A 1 80 ? -4.091 -2.077 4.239 1.00 98.94 80 MET A O 1
ATOM 638 N N . ASP A 1 81 ? -4.430 -2.805 2.147 1.00 98.88 81 ASP A N 1
ATOM 639 C CA . ASP A 1 81 ? -3.263 -2.130 1.585 1.00 98.88 81 ASP A CA 1
ATOM 640 C C . ASP A 1 81 ? -3.595 -1.221 0.411 1.00 98.88 81 ASP A C 1
ATOM 642 O O . ASP A 1 81 ? -4.603 -1.355 -0.285 1.00 98.88 81 ASP A O 1
ATOM 646 N N . CYS A 1 82 ? -2.691 -0.268 0.221 1.00 98.94 82 CYS A N 1
ATOM 647 C CA . CYS A 1 82 ? -2.744 0.734 -0.816 1.00 98.94 82 CYS A CA 1
ATOM 648 C C . CYS A 1 82 ? -1.360 0.924 -1.456 1.00 98.94 82 CYS A C 1
ATOM 650 O O . CYS A 1 82 ? -0.320 0.547 -0.911 1.00 98.94 82 CYS A O 1
ATOM 652 N N . GLY A 1 83 ? -1.323 1.541 -2.637 1.00 98.81 83 GLY A N 1
ATOM 653 C CA . GLY A 1 83 ? -0.071 1.961 -3.270 1.00 98.81 83 GLY A CA 1
ATOM 654 C C . GLY A 1 83 ? 0.813 0.817 -3.769 1.00 98.81 83 GLY A C 1
ATOM 655 O O . GLY A 1 83 ? 2.035 0.934 -3.728 1.00 98.81 83 GLY A O 1
ATOM 656 N N . PHE A 1 84 ? 0.225 -0.280 -4.252 1.00 98.75 84 PHE A N 1
ATOM 657 C CA . PHE A 1 84 ? 0.955 -1.328 -4.977 1.00 98.75 84 PHE A CA 1
ATOM 658 C C . PHE A 1 84 ? 1.587 -0.791 -6.266 1.00 98.75 84 PHE A C 1
ATOM 660 O O . PHE A 1 84 ? 2.793 -0.901 -6.491 1.00 98.75 84 PHE A O 1
ATOM 667 N N . HIS A 1 85 ? 0.772 -0.179 -7.126 1.00 98.94 85 HIS A N 1
ATOM 668 C CA . HIS A 1 85 ? 1.260 0.461 -8.340 1.00 98.94 85 HIS A CA 1
ATOM 669 C C . HIS A 1 85 ? 1.507 1.940 -8.078 1.00 98.94 85 HIS A C 1
ATOM 671 O O . HIS A 1 85 ? 0.599 2.686 -7.713 1.00 98.94 85 HIS A O 1
ATOM 677 N N . ALA A 1 86 ? 2.734 2.379 -8.326 1.00 98.88 86 ALA A N 1
ATOM 678 C CA . ALA A 1 86 ? 3.200 3.683 -7.874 1.00 98.88 86 ALA A CA 1
ATOM 679 C C . ALA A 1 86 ? 2.373 4.878 -8.386 1.00 98.88 86 ALA A C 1
ATOM 681 O O . ALA A 1 86 ? 2.150 5.840 -7.656 1.00 98.88 86 ALA A O 1
ATOM 682 N N . ARG A 1 87 ? 1.887 4.825 -9.632 1.00 98.81 87 ARG A N 1
ATOM 683 C CA . ARG A 1 87 ? 1.111 5.912 -10.256 1.00 98.81 87 ARG A CA 1
ATOM 684 C C . ARG A 1 87 ? -0.319 6.077 -9.738 1.00 98.81 87 ARG A C 1
ATOM 686 O O . ARG A 1 87 ? -0.960 7.073 -10.081 1.00 98.81 87 ARG A O 1
ATOM 693 N N . GLU A 1 88 ? -0.834 5.128 -8.965 1.00 98.88 88 GLU A N 1
ATOM 694 C CA . GLU A 1 88 ? -2.230 5.074 -8.515 1.00 98.88 88 GLU A CA 1
ATOM 695 C C . GLU A 1 88 ? -2.435 5.904 -7.236 1.00 98.88 88 GLU A C 1
ATOM 697 O O . GLU A 1 88 ? -2.835 5.382 -6.202 1.00 98.88 88 GLU A O 1
ATOM 702 N N . TRP A 1 89 ? -2.144 7.209 -7.288 1.00 98.81 89 TRP A N 1
ATOM 703 C CA . TRP A 1 89 ? -2.071 8.080 -6.099 1.00 98.81 89 TRP A CA 1
ATOM 704 C C . TRP A 1 89 ? -3.356 8.165 -5.263 1.00 98.81 89 TRP A C 1
ATOM 706 O O . TRP A 1 89 ? -3.281 8.437 -4.066 1.00 98.81 89 TRP A O 1
ATOM 716 N N . ILE A 1 90 ? -4.524 7.893 -5.852 1.00 98.81 90 ILE A N 1
ATOM 717 C CA . ILE A 1 90 ? -5.790 7.865 -5.108 1.00 98.81 90 ILE A CA 1
ATOM 718 C C . ILE A 1 90 ? -5.874 6.686 -4.129 1.00 98.81 90 ILE A C 1
ATOM 720 O O . ILE A 1 90 ? -6.562 6.784 -3.121 1.00 98.81 90 ILE A O 1
ATOM 724 N N . SER A 1 91 ? -5.135 5.600 -4.376 1.00 98.94 91 SER A N 1
ATOM 725 C CA . SER A 1 91 ? -5.095 4.444 -3.478 1.00 98.94 91 SER A CA 1
ATOM 726 C C . SER A 1 91 ? -4.441 4.808 -2.131 1.00 98.94 91 SER A C 1
ATOM 728 O O . SER A 1 91 ? -5.129 4.732 -1.113 1.00 98.94 91 SER A O 1
ATOM 730 N N . PRO A 1 92 ? -3.194 5.331 -2.066 1.00 98.94 92 PRO A N 1
ATOM 731 C CA . PRO A 1 92 ? -2.640 5.854 -0.814 1.00 98.94 92 PRO A CA 1
ATOM 732 C C . PRO A 1 92 ? -3.498 6.932 -0.145 1.00 98.94 92 PRO A C 1
ATOM 734 O O . PRO A 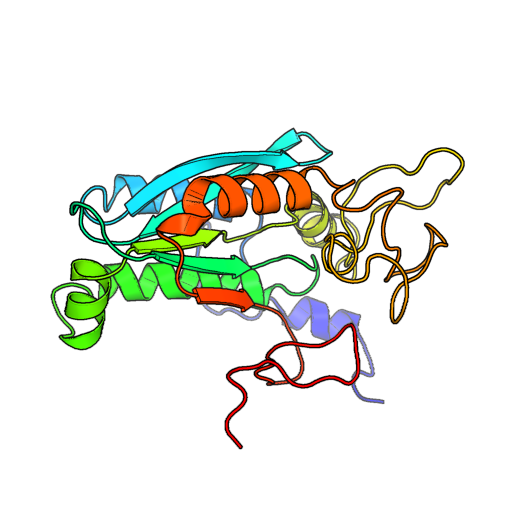1 92 ? -3.589 6.960 1.083 1.00 98.94 92 PRO A O 1
ATOM 737 N N . ALA A 1 93 ? -4.123 7.823 -0.924 1.00 98.81 93 ALA A N 1
ATOM 738 C CA . ALA A 1 93 ? -5.022 8.847 -0.387 1.00 98.81 93 ALA A CA 1
ATOM 739 C C . ALA A 1 93 ? -6.241 8.223 0.316 1.00 98.81 93 ALA A C 1
ATOM 741 O O . ALA A 1 93 ? -6.584 8.636 1.421 1.00 98.81 93 ALA A O 1
ATOM 742 N N . PHE A 1 94 ? -6.833 7.171 -0.258 1.00 98.94 94 PHE A N 1
ATOM 743 C CA . PHE A 1 94 ? -7.929 6.431 0.366 1.00 98.94 94 PHE A CA 1
ATOM 744 C C . PHE A 1 94 ? -7.517 5.772 1.688 1.00 98.94 94 PHE A C 1
ATOM 746 O O . PHE A 1 94 ? -8.235 5.918 2.671 1.00 98.94 94 PHE A O 1
ATOM 753 N N . CYS A 1 95 ? -6.359 5.105 1.763 1.00 98.88 95 CYS A N 1
ATOM 754 C CA . CYS A 1 95 ? -5.903 4.533 3.038 1.00 98.88 95 CYS A CA 1
ATOM 755 C C . CYS A 1 95 ? -5.719 5.608 4.125 1.00 98.88 95 CYS A C 1
ATOM 757 O O . CYS A 1 95 ? -6.048 5.367 5.285 1.00 98.88 95 CYS A O 1
ATOM 759 N N . GLN A 1 96 ? -5.232 6.802 3.766 1.00 98.88 96 GLN A N 1
ATOM 760 C CA . GLN A 1 96 ? -5.147 7.933 4.699 1.00 98.88 96 GLN A CA 1
ATOM 761 C C . GLN A 1 96 ? -6.541 8.406 5.131 1.00 98.88 96 GLN A C 1
ATOM 763 O O . GLN A 1 96 ? -6.781 8.603 6.321 1.00 98.88 96 GLN A O 1
ATOM 768 N N . TRP A 1 97 ? -7.473 8.537 4.183 1.00 98.81 97 TRP A N 1
ATOM 769 C CA . TRP A 1 97 ? -8.856 8.923 4.463 1.00 98.81 97 TRP A CA 1
ATOM 770 C C . TRP A 1 97 ? -9.574 7.913 5.361 1.00 98.81 97 TRP A C 1
ATOM 772 O O . TRP A 1 97 ? -10.251 8.303 6.302 1.00 98.81 97 TRP A O 1
ATOM 782 N N . PHE A 1 98 ? -9.389 6.613 5.138 1.00 98.88 98 PHE A N 1
ATOM 783 C CA . PHE A 1 98 ? -9.963 5.582 6.000 1.00 98.88 98 PHE A CA 1
ATOM 784 C C . PHE A 1 98 ? -9.540 5.769 7.462 1.00 98.88 98 PHE A C 1
ATOM 786 O O . PHE A 1 98 ? -10.375 5.717 8.360 1.00 98.88 98 PHE A O 1
ATOM 793 N N . VAL A 1 99 ? -8.252 6.036 7.704 1.00 98.81 99 VAL A N 1
ATOM 794 C CA . VAL A 1 99 ? -7.735 6.285 9.058 1.00 98.81 99 VAL A CA 1
ATOM 795 C C . VAL A 1 99 ? -8.308 7.582 9.642 1.00 98.81 99 VAL A C 1
ATOM 797 O O . VAL A 1 99 ? -8.664 7.598 10.818 1.00 98.81 99 VAL A O 1
ATOM 800 N N . ARG A 1 100 ? -8.456 8.641 8.831 1.00 98.50 100 ARG A N 1
ATOM 801 C CA . ARG A 1 100 ? -9.141 9.884 9.236 1.00 98.50 100 ARG A CA 1
ATOM 802 C C . ARG A 1 100 ? -10.555 9.604 9.729 1.00 98.50 100 ARG A C 1
ATOM 804 O O . ARG A 1 100 ? -10.901 10.047 10.818 1.00 98.50 100 ARG A O 1
ATOM 811 N N . GLU A 1 101 ? -11.352 8.883 8.943 1.00 98.56 101 GLU A N 1
ATOM 812 C CA . GLU A 1 101 ? -12.744 8.581 9.291 1.00 98.56 101 GLU A CA 1
ATOM 813 C C . GLU A 1 101 ? -12.819 7.693 10.528 1.00 98.56 101 GLU A C 1
ATOM 815 O O . GLU A 1 101 ? -13.612 7.966 11.425 1.00 98.56 101 GLU A O 1
ATOM 820 N N . ALA A 1 102 ? -11.958 6.676 10.618 1.00 98.19 102 ALA A N 1
ATOM 821 C CA . ALA A 1 102 ? -11.891 5.790 11.772 1.00 98.19 102 ALA A CA 1
ATOM 822 C C . ALA A 1 102 ? -11.642 6.567 13.073 1.00 98.19 102 ALA A C 1
ATOM 824 O O . ALA A 1 102 ? -12.352 6.362 14.051 1.00 98.19 102 ALA A O 1
ATOM 825 N N . VAL A 1 103 ? -10.682 7.497 13.076 1.00 97.56 103 VAL A N 1
ATOM 826 C CA . VAL A 1 103 ? -10.398 8.349 14.240 1.00 97.56 103 VAL A CA 1
ATOM 827 C C . VAL A 1 103 ? -11.518 9.357 14.491 1.00 97.56 103 VAL A C 1
ATOM 829 O O . VAL A 1 103 ? -11.964 9.508 15.623 1.00 97.56 103 VAL A O 1
ATOM 832 N N . GLY A 1 104 ? -11.974 10.051 13.447 1.00 97.69 104 GLY A N 1
ATOM 833 C CA . GLY A 1 104 ? -12.909 11.169 13.574 1.00 97.69 104 GLY A CA 1
ATOM 834 C C . GLY A 1 104 ? -14.337 10.765 13.940 1.00 97.69 104 GLY A C 1
ATOM 835 O O . GLY A 1 104 ? -15.068 11.579 14.499 1.00 97.69 104 GLY A O 1
ATOM 836 N N . THR A 1 105 ? -14.742 9.529 13.637 1.00 98.19 105 THR A N 1
ATOM 837 C CA . THR A 1 105 ? -16.119 9.050 13.859 1.00 98.19 105 THR A CA 1
ATOM 838 C C . THR A 1 105 ? -16.238 8.007 14.972 1.00 98.19 105 THR A C 1
ATOM 840 O O . THR A 1 105 ? -17.349 7.727 15.429 1.00 98.19 105 THR A O 1
ATOM 843 N N . TYR A 1 106 ? -15.128 7.454 15.471 1.00 97.94 106 TYR A N 1
ATOM 844 C CA . TYR A 1 106 ? -15.154 6.549 16.621 1.00 97.94 106 TYR A CA 1
ATOM 845 C C . TYR A 1 106 ? -15.702 7.251 17.874 1.00 97.94 106 TYR A C 1
ATOM 847 O O . TYR A 1 106 ? -15.283 8.352 18.222 1.00 97.94 106 TYR A O 1
ATOM 855 N N . GLY A 1 107 ? -16.656 6.616 18.559 1.00 97.44 107 GLY A N 1
ATOM 856 C CA . GLY A 1 107 ? -17.369 7.189 19.706 1.00 97.44 107 GLY A CA 1
ATOM 857 C C . GLY A 1 107 ? -18.512 8.144 19.336 1.00 97.44 107 GLY A C 1
ATOM 858 O O . GLY A 1 107 ? -19.282 8.530 20.216 1.00 97.44 107 GLY A O 1
ATOM 859 N N . HIS A 1 108 ? -18.660 8.493 18.054 1.00 97.25 108 HIS A N 1
ATOM 860 C CA . HIS A 1 108 ? -19.715 9.378 17.550 1.00 97.25 108 HIS A CA 1
ATOM 861 C C . HIS A 1 108 ? -20.691 8.650 16.621 1.00 97.25 108 HIS A C 1
ATOM 863 O O . HIS A 1 108 ? -21.901 8.851 16.721 1.00 97.25 108 HIS A O 1
ATOM 869 N N . GLU A 1 109 ? -20.187 7.764 15.760 1.00 97.69 109 GLU A N 1
ATOM 870 C CA . GLU A 1 109 ? -20.994 6.923 14.879 1.00 97.69 109 GLU A CA 1
ATOM 871 C C . GLU A 1 109 ? -21.026 5.478 15.378 1.00 97.69 109 GLU A C 1
ATOM 873 O O . GLU A 1 109 ? -19.985 4.853 15.611 1.00 97.69 109 GLU A O 1
ATOM 878 N N . SER A 1 110 ? -22.232 4.918 15.511 1.00 97.19 110 SER A N 1
ATOM 879 C CA . SER A 1 110 ? -22.433 3.571 16.061 1.00 97.19 110 SER A CA 1
ATOM 880 C C . SER A 1 110 ? -21.707 2.494 15.258 1.00 97.19 110 SER A C 1
ATOM 882 O O . SER A 1 110 ? -21.091 1.612 15.847 1.00 97.19 110 SER A O 1
ATOM 884 N N . ASN A 1 111 ? -21.730 2.594 13.925 1.00 96.88 111 ASN A N 1
ATOM 885 C CA . ASN A 1 111 ? -21.143 1.584 13.045 1.00 96.88 111 ASN A CA 1
ATOM 886 C C . ASN A 1 111 ? -19.615 1.568 13.148 1.00 96.88 111 ASN A C 1
ATOM 888 O O . ASN A 1 111 ? -19.035 0.506 13.353 1.00 96.88 111 ASN A O 1
ATOM 892 N N . MET A 1 112 ? -18.955 2.731 13.053 1.00 97.50 112 MET A N 1
ATOM 893 C CA . MET A 1 112 ? -17.495 2.795 13.188 1.00 97.50 112 MET A CA 1
ATOM 894 C C . MET A 1 112 ? -17.047 2.376 14.591 1.00 97.50 112 MET A C 1
ATOM 896 O O . MET A 1 112 ? -16.074 1.638 14.731 1.00 97.50 112 MET A O 1
ATOM 900 N N . THR A 1 113 ? -17.783 2.790 15.626 1.00 98.12 113 THR A N 1
ATOM 901 C CA . THR A 1 113 ? -17.503 2.382 17.011 1.00 98.12 113 THR A CA 1
ATOM 902 C C . THR A 1 113 ? -17.567 0.864 17.154 1.00 98.12 113 THR A C 1
ATOM 904 O O . THR A 1 113 ? -16.599 0.247 17.593 1.00 98.12 113 THR A O 1
ATOM 907 N N . GLU A 1 114 ? -18.651 0.241 16.686 1.00 97.62 114 GLU A N 1
ATOM 908 C CA . GLU A 1 114 ? -18.808 -1.213 16.721 1.00 97.62 114 GLU A CA 1
ATOM 909 C C . GLU A 1 114 ? -17.712 -1.935 15.925 1.00 97.62 114 GLU A C 1
ATOM 911 O O . GLU A 1 114 ? -17.176 -2.947 16.389 1.00 97.62 114 GLU A O 1
ATOM 916 N N . PHE A 1 115 ? -17.348 -1.420 14.747 1.00 97.69 115 PHE A N 1
ATOM 917 C CA . PHE A 1 115 ? -16.268 -1.992 13.951 1.00 97.69 115 PHE A CA 1
ATOM 918 C C . PHE A 1 115 ? -14.935 -1.940 14.688 1.00 97.69 115 PHE A C 1
ATOM 920 O O . PHE A 1 115 ? -14.280 -2.972 14.783 1.00 97.69 115 PHE A O 1
ATOM 927 N N . LEU A 1 116 ? -14.529 -0.800 15.245 1.00 98.25 116 LEU A N 1
ATOM 928 C CA . LEU A 1 116 ? -13.226 -0.684 15.907 1.00 98.25 116 LEU A CA 1
ATOM 929 C C . LEU A 1 116 ? -13.176 -1.369 17.279 1.00 98.25 116 LEU A C 1
ATOM 931 O O . LEU A 1 116 ? -12.091 -1.775 17.707 1.00 98.25 116 LEU A O 1
ATOM 935 N N . ASP A 1 117 ? -14.320 -1.562 17.939 1.00 98.12 117 ASP A N 1
ATOM 936 C CA . ASP A 1 117 ? -14.430 -2.373 19.155 1.00 98.12 117 ASP A CA 1
ATOM 937 C C . ASP A 1 117 ? -14.253 -3.869 18.861 1.00 98.12 117 ASP A C 1
ATOM 939 O O . ASP A 1 117 ? -13.607 -4.587 19.629 1.00 98.12 117 ASP A O 1
ATOM 943 N N . LYS A 1 118 ? -14.792 -4.355 17.735 1.00 98.12 118 LYS A N 1
ATOM 944 C CA . LYS A 1 118 ? -14.817 -5.791 17.398 1.00 98.12 118 LYS A CA 1
ATOM 945 C C . LYS A 1 118 ? -13.705 -6.238 16.452 1.00 98.12 118 LYS A C 1
ATOM 947 O O . LYS A 1 118 ? -13.332 -7.409 16.482 1.00 98.12 118 LYS A O 1
ATOM 952 N N . LEU A 1 119 ? -13.172 -5.341 15.628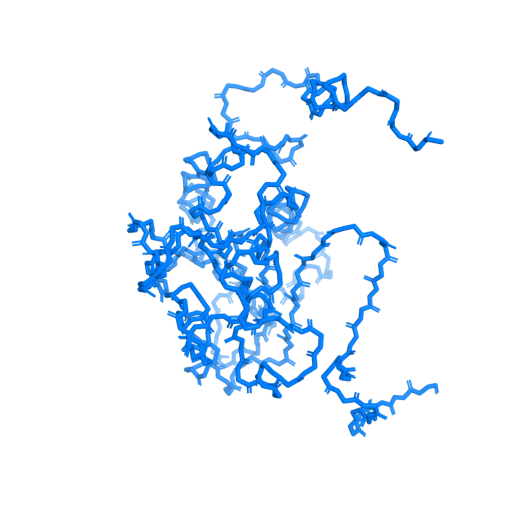 1.00 98.50 119 LEU A N 1
ATOM 953 C CA . LEU A 1 119 ? -12.197 -5.628 14.577 1.00 98.50 119 LEU A CA 1
ATOM 954 C C . LEU A 1 119 ? -10.932 -4.797 14.742 1.00 98.50 119 LEU A C 1
ATOM 956 O O . LEU A 1 119 ? -10.958 -3.666 15.225 1.00 98.50 119 LEU A O 1
ATOM 960 N N . ASP A 1 120 ? -9.822 -5.376 14.303 1.00 98.62 120 ASP A N 1
ATOM 961 C CA . ASP A 1 120 ? -8.601 -4.633 14.012 1.00 98.62 120 ASP A CA 1
ATOM 962 C C . ASP A 1 120 ? -8.473 -4.429 12.497 1.00 98.62 120 ASP A C 1
ATOM 964 O O . ASP A 1 120 ? -8.651 -5.363 11.717 1.00 98.62 120 ASP A O 1
ATOM 968 N N . PHE A 1 121 ? -8.117 -3.225 12.066 1.00 98.88 121 PHE A N 1
ATOM 969 C CA . PHE A 1 121 ? -7.746 -2.946 10.682 1.00 98.88 121 PHE A CA 1
ATOM 970 C C . PHE A 1 121 ? -6.235 -2.777 10.592 1.00 98.88 121 PHE A C 1
ATOM 972 O O . PHE A 1 121 ? -5.667 -1.852 11.169 1.00 98.88 121 PHE A O 1
ATOM 979 N N . TYR A 1 122 ? -5.575 -3.663 9.854 1.00 98.94 122 TYR A N 1
ATOM 980 C CA . TYR A 1 122 ? -4.187 -3.475 9.449 1.00 98.94 122 TYR A CA 1
ATOM 981 C C . TYR A 1 122 ? -4.177 -2.659 8.162 1.00 98.94 122 TYR A C 1
ATOM 983 O O . TYR A 1 122 ? -4.482 -3.192 7.102 1.00 98.94 122 TYR A O 1
ATOM 991 N N . VAL A 1 123 ? -3.857 -1.372 8.262 1.00 98.94 123 VAL A N 1
ATOM 992 C CA . VAL A 1 123 ? -3.839 -0.431 7.142 1.00 98.94 123 VAL A CA 1
ATOM 993 C C . VAL A 1 123 ? -2.399 -0.163 6.731 1.00 98.94 123 VAL A C 1
ATOM 995 O O . VAL A 1 123 ? -1.616 0.387 7.508 1.00 98.94 123 VAL A O 1
ATOM 998 N N . LEU A 1 124 ? -2.052 -0.537 5.502 1.00 98.94 124 LEU A N 1
ATOM 999 C CA . LEU A 1 124 ? -0.743 -0.305 4.905 1.00 98.94 124 LEU A CA 1
ATOM 1000 C C . LEU A 1 124 ? -0.843 0.785 3.821 1.00 98.94 124 LEU A C 1
ATOM 1002 O O . LEU A 1 124 ? -1.263 0.490 2.700 1.00 98.94 124 LEU A O 1
ATOM 1006 N N . PRO A 1 125 ? -0.478 2.048 4.119 1.00 98.81 125 PRO A N 1
ATOM 1007 C CA . PRO A 1 125 ? -0.798 3.173 3.237 1.00 98.81 125 PRO A CA 1
ATOM 1008 C C . PRO A 1 125 ? -0.088 3.140 1.879 1.00 98.81 125 PRO A C 1
ATOM 1010 O O . PRO A 1 125 ? -0.644 3.601 0.884 1.00 98.81 125 PRO A O 1
ATOM 1013 N N . VAL A 1 126 ? 1.148 2.632 1.835 1.00 98.94 126 VAL A N 1
ATOM 1014 C CA . VAL A 1 126 ? 1.947 2.536 0.607 1.00 98.94 126 VAL A CA 1
ATOM 1015 C C . VAL A 1 126 ? 2.794 1.264 0.651 1.00 98.94 126 VAL A C 1
ATOM 1017 O O . VAL A 1 126 ? 3.732 1.174 1.438 1.00 98.94 126 VAL A O 1
ATOM 1020 N N . VAL A 1 127 ? 2.490 0.292 -0.212 1.00 98.81 127 VAL A N 1
ATOM 1021 C CA . VAL A 1 127 ? 3.314 -0.919 -0.401 1.00 98.81 127 VAL A CA 1
ATOM 1022 C C . VAL A 1 127 ? 4.610 -0.581 -1.133 1.00 98.81 127 VAL A C 1
ATOM 1024 O O . VAL A 1 127 ? 5.707 -0.861 -0.657 1.00 98.81 127 VAL A O 1
ATOM 1027 N N . ASN A 1 128 ? 4.492 0.032 -2.310 1.00 98.88 128 ASN A N 1
ATOM 1028 C CA . ASN A 1 128 ? 5.606 0.303 -3.211 1.00 98.88 128 ASN A CA 1
ATOM 1029 C C . ASN A 1 128 ? 6.136 1.726 -2.999 1.00 98.88 128 ASN A C 1
ATOM 1031 O O . ASN A 1 128 ? 5.943 2.614 -3.834 1.00 98.88 128 ASN A O 1
ATOM 1035 N N . ILE A 1 129 ? 6.786 1.945 -1.854 1.00 98.94 129 ILE A N 1
ATOM 1036 C CA . ILE A 1 129 ? 7.282 3.268 -1.446 1.00 98.94 129 ILE A CA 1
ATOM 1037 C C . ILE A 1 129 ? 8.306 3.805 -2.451 1.00 98.94 129 ILE A C 1
ATOM 1039 O O . ILE A 1 129 ? 8.199 4.950 -2.888 1.00 98.94 129 ILE A O 1
ATOM 1043 N N . ASP A 1 130 ? 9.254 2.975 -2.889 1.00 98.94 130 ASP A N 1
ATOM 1044 C CA . ASP A 1 130 ? 10.299 3.404 -3.823 1.00 98.94 130 ASP A CA 1
ATOM 1045 C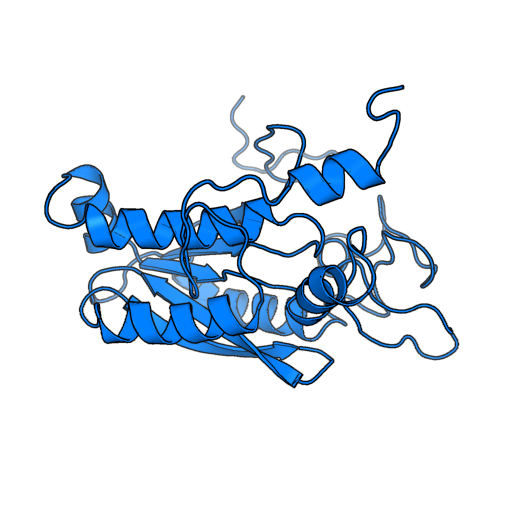 C . ASP A 1 130 ? 9.716 3.842 -5.170 1.00 98.94 130 ASP A C 1
ATOM 1047 O O . ASP A 1 130 ? 10.105 4.870 -5.732 1.00 98.94 130 ASP A O 1
ATOM 1051 N N . GLY A 1 131 ? 8.765 3.066 -5.699 1.00 98.94 131 GLY A N 1
ATOM 1052 C CA . GLY A 1 131 ? 8.045 3.424 -6.909 1.00 98.94 131 GLY A CA 1
ATOM 1053 C C . GLY A 1 131 ? 7.237 4.702 -6.706 1.00 98.94 131 GLY A C 1
ATOM 1054 O O . GLY A 1 131 ? 7.285 5.588 -7.560 1.00 98.94 131 GLY A O 1
ATOM 1055 N N . TYR A 1 132 ? 6.533 4.833 -5.576 1.00 98.94 132 TYR A N 1
ATOM 1056 C CA . TYR A 1 132 ? 5.751 6.023 -5.248 1.00 98.94 132 TYR A CA 1
ATOM 1057 C C . TYR A 1 132 ? 6.638 7.275 -5.238 1.00 98.94 132 TYR A C 1
ATOM 1059 O O . TYR A 1 132 ? 6.369 8.208 -5.994 1.00 98.94 132 TYR A O 1
ATOM 1067 N N . ILE A 1 133 ? 7.768 7.269 -4.524 1.00 98.88 133 ILE A N 1
ATOM 1068 C CA . ILE A 1 133 ? 8.763 8.360 -4.542 1.00 98.88 133 ILE A CA 1
ATOM 1069 C C . ILE A 1 133 ? 9.216 8.675 -5.973 1.00 98.88 133 ILE A C 1
ATOM 1071 O O . ILE A 1 133 ? 9.324 9.841 -6.363 1.00 98.88 133 ILE A O 1
ATOM 1075 N N . TYR A 1 134 ? 9.453 7.651 -6.794 1.00 98.81 134 TYR A N 1
ATOM 1076 C CA . TYR A 1 134 ? 9.874 7.839 -8.181 1.00 98.81 134 TYR A CA 1
ATOM 1077 C C . TYR A 1 134 ? 8.815 8.561 -9.033 1.00 98.81 134 TYR A C 1
ATOM 1079 O O . TYR A 1 134 ? 9.169 9.368 -9.899 1.00 98.81 134 TYR A O 1
ATOM 1087 N N . THR A 1 135 ? 7.522 8.356 -8.753 1.00 98.81 135 THR A N 1
ATOM 1088 C CA . THR A 1 135 ? 6.437 9.095 -9.428 1.00 98.81 135 THR A CA 1
ATOM 1089 C C . THR A 1 135 ? 6.358 10.566 -9.046 1.00 98.81 135 THR A C 1
ATOM 1091 O O . THR A 1 135 ? 5.939 11.373 -9.872 1.00 98.81 135 THR A O 1
ATOM 1094 N N . TRP A 1 136 ? 6.804 10.920 -7.842 1.00 98.31 136 TRP A N 1
ATOM 1095 C CA . TRP A 1 136 ? 6.892 12.306 -7.379 1.00 98.31 136 TRP A CA 1
ATOM 1096 C C . TRP A 1 136 ? 8.132 13.035 -7.902 1.00 98.31 136 TRP A C 1
ATOM 1098 O O . TRP A 1 136 ? 8.114 14.251 -8.056 1.00 98.31 136 TRP A O 1
ATOM 1108 N N . THR A 1 137 ? 9.216 12.305 -8.177 1.00 97.75 137 THR A N 1
ATOM 1109 C CA . THR A 1 137 ? 10.539 12.910 -8.411 1.00 97.75 137 THR A CA 1
ATOM 1110 C C . THR A 1 137 ? 11.050 12.803 -9.844 1.00 97.75 137 THR A C 1
ATOM 1112 O O . THR A 1 137 ? 11.870 13.627 -10.251 1.00 97.75 137 THR A O 1
ATOM 1115 N N . LYS A 1 138 ? 10.638 11.781 -10.608 1.00 97.88 138 LYS A N 1
ATOM 1116 C CA . LYS A 1 138 ? 11.229 11.473 -11.924 1.00 97.88 138 LYS A CA 1
ATOM 1117 C C . LYS A 1 138 ? 10.203 11.122 -12.992 1.00 97.88 138 LYS A C 1
ATOM 1119 O O . LYS A 1 138 ? 10.239 11.712 -14.067 1.00 97.88 138 LYS A O 1
ATOM 1124 N N . TYR A 1 139 ? 9.315 10.161 -12.733 1.00 98.06 139 TYR A N 1
ATOM 1125 C CA . TYR A 1 139 ? 8.387 9.672 -13.753 1.00 98.06 139 TYR A CA 1
ATOM 1126 C C . TYR A 1 139 ? 7.018 9.323 -13.181 1.00 98.06 139 TYR A C 1
ATOM 1128 O O . TYR A 1 139 ? 6.783 8.228 -12.672 1.00 98.06 139 TYR A O 1
ATOM 1136 N N . ARG A 1 140 ? 6.079 10.257 -13.343 1.00 98.50 140 ARG A N 1
ATOM 1137 C CA . ARG A 1 140 ? 4.714 10.180 -12.810 1.00 98.50 140 ARG A CA 1
ATOM 1138 C C . ARG A 1 140 ? 3.937 8.921 -13.213 1.00 98.50 140 ARG A C 1
ATOM 1140 O O . ARG A 1 140 ? 3.071 8.491 -12.453 1.00 98.50 140 ARG A O 1
ATOM 1147 N N . MET A 1 141 ? 4.236 8.331 -14.373 1.00 98.31 141 MET A N 1
ATOM 1148 C CA . MET A 1 141 ? 3.527 7.154 -14.902 1.00 98.31 141 MET A CA 1
ATOM 1149 C C . MET A 1 141 ? 4.179 5.816 -14.537 1.00 98.31 141 MET A C 1
ATOM 1151 O O . MET A 1 141 ? 3.725 4.773 -15.015 1.00 98.31 141 MET A O 1
ATOM 1155 N N . TRP A 1 142 ? 5.208 5.828 -13.683 1.00 98.88 142 TRP A N 1
ATOM 1156 C CA . TRP A 1 142 ? 5.848 4.611 -13.194 1.00 98.88 142 TRP A CA 1
ATOM 1157 C C . TRP A 1 142 ? 4.862 3.731 -12.414 1.00 98.88 142 TRP A C 1
ATOM 1159 O O . TRP A 1 142 ? 4.033 4.223 -11.650 1.00 98.88 142 TRP A O 1
ATOM 1169 N N . ARG A 1 143 ? 4.947 2.414 -12.610 1.00 98.75 143 ARG A N 1
ATOM 1170 C CA . ARG A 1 143 ? 4.058 1.420 -11.984 1.00 98.75 143 ARG A CA 1
ATOM 1171 C C . ARG A 1 143 ? 4.800 0.506 -11.012 1.00 98.75 143 ARG A C 1
ATOM 1173 O O . ARG A 1 143 ? 4.316 0.287 -9.905 1.00 98.75 143 ARG A O 1
ATOM 1180 N N . LYS A 1 144 ? 5.934 -0.032 -11.460 1.00 98.88 144 LYS A N 1
ATOM 1181 C CA . LYS A 1 144 ? 6.689 -1.127 -10.834 1.00 98.88 144 LYS A CA 1
ATOM 1182 C C . LYS A 1 144 ? 7.413 -0.717 -9.547 1.00 98.88 144 LYS A C 1
ATOM 1184 O O . LYS A 1 144 ? 7.424 0.458 -9.175 1.00 98.88 144 LYS A O 1
ATOM 1189 N N . THR A 1 145 ? 8.043 -1.673 -8.873 1.00 98.94 145 THR A N 1
ATOM 1190 C CA . THR A 1 145 ? 9.047 -1.415 -7.824 1.00 98.94 145 THR A CA 1
ATOM 1191 C C . THR A 1 145 ? 10.294 -0.725 -8.406 1.00 98.94 145 THR A C 1
ATOM 1193 O O . THR A 1 145 ? 10.321 -0.333 -9.579 1.00 98.94 145 THR A O 1
ATOM 1196 N N . ARG A 1 146 ? 11.344 -0.532 -7.597 1.00 98.81 146 ARG A N 1
ATOM 1197 C CA . ARG A 1 146 ? 12.631 0.050 -8.034 1.00 98.81 146 ARG A CA 1
ATOM 1198 C C . ARG A 1 146 ? 13.823 -0.903 -7.894 1.00 98.81 146 ARG A C 1
ATOM 1200 O O . ARG A 1 146 ? 14.964 -0.447 -7.925 1.00 98.81 146 ARG A O 1
ATOM 1207 N N . SER A 1 147 ? 13.564 -2.204 -7.789 1.00 98.62 147 SER A N 1
ATOM 1208 C CA . SER A 1 147 ? 14.595 -3.244 -7.766 1.00 98.62 147 SER A CA 1
ATOM 1209 C C . SER A 1 147 ? 15.393 -3.304 -9.069 1.00 98.62 147 SER A C 1
ATOM 1211 O O . SER A 1 147 ? 14.864 -3.098 -10.164 1.00 98.62 147 SER A O 1
ATOM 1213 N N . THR A 1 148 ? 16.694 -3.569 -8.969 1.00 98.19 148 THR A N 1
ATOM 1214 C CA . THR A 1 148 ? 17.529 -3.843 -10.144 1.00 98.19 148 THR A CA 1
ATOM 1215 C C . THR A 1 148 ? 17.423 -5.313 -10.541 1.00 98.19 148 THR A C 1
ATOM 1217 O O . THR A 1 148 ? 17.286 -6.193 -9.695 1.00 98.19 148 THR A O 1
ATOM 1220 N N . ASN A 1 149 ? 17.506 -5.586 -11.844 1.00 96.50 149 ASN A N 1
ATOM 1221 C CA . ASN A 1 149 ? 17.374 -6.932 -12.396 1.00 96.50 149 ASN A CA 1
ATOM 1222 C C . ASN A 1 149 ? 18.727 -7.417 -12.925 1.00 96.50 149 ASN A C 1
ATOM 1224 O O . ASN A 1 149 ? 19.313 -6.788 -13.804 1.00 96.50 149 ASN A O 1
ATOM 1228 N N . ALA A 1 150 ? 19.236 -8.536 -12.405 1.00 93.62 150 ALA A N 1
ATOM 1229 C CA . ALA A 1 150 ? 20.518 -9.087 -12.843 1.00 93.62 150 ALA A CA 1
ATOM 1230 C C . ALA A 1 150 ? 20.513 -9.371 -14.357 1.00 93.62 150 ALA A C 1
ATOM 1232 O O . ALA A 1 150 ? 19.587 -9.991 -14.877 1.00 93.62 150 ALA A O 1
ATOM 1233 N N . GLY A 1 151 ? 21.544 -8.905 -15.068 1.00 95.19 151 GLY A N 1
ATOM 1234 C CA . GLY A 1 151 ? 21.660 -9.077 -16.522 1.00 95.19 151 GLY A CA 1
ATOM 1235 C C . GLY A 1 151 ? 20.747 -8.176 -17.365 1.00 95.19 151 GLY A C 1
ATOM 1236 O O . GLY A 1 151 ? 20.728 -8.326 -18.583 1.00 95.19 151 GLY A O 1
ATOM 1237 N N . SER A 1 152 ? 20.017 -7.233 -16.759 1.00 97.06 152 SER A N 1
ATOM 1238 C CA . SER A 1 152 ? 19.159 -6.275 -17.464 1.00 97.06 152 SER A CA 1
ATOM 1239 C C . SER A 1 152 ? 19.391 -4.846 -16.975 1.00 97.06 152 SER A C 1
ATOM 1241 O O . SER A 1 152 ? 19.682 -4.605 -15.806 1.00 97.06 152 SER A O 1
ATOM 1243 N N . THR A 1 153 ? 19.238 -3.872 -17.871 1.00 97.56 153 THR A N 1
ATOM 1244 C CA . THR A 1 153 ? 19.230 -2.441 -17.523 1.00 97.56 153 THR A CA 1
ATOM 1245 C C . THR A 1 153 ? 17.843 -1.950 -17.103 1.00 97.56 153 THR A C 1
ATOM 1247 O O . THR A 1 153 ? 17.712 -0.847 -16.572 1.00 97.56 153 THR A O 1
ATOM 1250 N N . CYS A 1 154 ? 16.802 -2.757 -17.320 1.00 98.38 154 CYS A N 1
ATOM 1251 C CA . CYS A 1 154 ? 15.433 -2.425 -16.953 1.00 98.38 154 CYS A CA 1
ATOM 1252 C C . CYS A 1 154 ? 15.190 -2.633 -15.454 1.00 98.38 154 CYS A C 1
ATOM 1254 O O . CYS A 1 154 ? 15.654 -3.600 -14.848 1.00 98.38 154 CYS A O 1
ATOM 1256 N N . ILE A 1 155 ? 14.440 -1.709 -14.857 1.00 98.75 155 ILE A N 1
ATOM 1257 C CA . ILE A 1 155 ? 14.256 -1.605 -13.406 1.00 98.75 155 ILE A CA 1
ATOM 1258 C C . ILE A 1 155 ? 12.827 -1.994 -13.029 1.00 98.75 155 ILE A C 1
ATOM 1260 O O . ILE A 1 155 ? 11.871 -1.643 -13.723 1.00 98.75 155 ILE A O 1
ATOM 1264 N N . GLY A 1 156 ? 12.699 -2.659 -11.887 1.00 98.75 156 GLY A N 1
ATOM 1265 C CA . GLY A 1 156 ? 11.445 -2.907 -11.205 1.00 98.75 156 GLY A CA 1
ATOM 1266 C C . GLY A 1 156 ? 10.692 -4.133 -11.697 1.00 98.75 156 GLY A C 1
ATOM 1267 O O . GLY A 1 156 ? 10.759 -4.526 -12.865 1.00 98.75 156 GLY A O 1
ATOM 1268 N N . THR A 1 157 ? 9.898 -4.657 -10.779 1.00 98.88 157 THR A N 1
ATOM 1269 C CA . THR A 1 157 ? 8.942 -5.753 -10.934 1.00 98.88 157 THR A CA 1
ATOM 1270 C C . THR A 1 157 ? 7.537 -5.211 -10.710 1.00 98.88 157 THR A C 1
ATOM 1272 O O . THR A 1 157 ? 7.350 -4.272 -9.937 1.00 98.88 157 THR A O 1
ATOM 1275 N N . ASP A 1 158 ? 6.536 -5.764 -11.391 1.00 98.88 158 ASP A N 1
ATOM 1276 C CA . ASP A 1 158 ? 5.141 -5.496 -11.053 1.00 98.88 158 ASP A CA 1
ATOM 1277 C C . ASP A 1 158 ? 4.805 -6.214 -9.733 1.00 98.88 158 ASP A C 1
ATOM 1279 O O . ASP A 1 158 ? 4.725 -7.448 -9.716 1.00 98.88 158 ASP A O 1
ATOM 1283 N N . PRO A 1 159 ? 4.605 -5.488 -8.615 1.00 98.81 159 PRO A N 1
ATOM 1284 C CA . PRO A 1 159 ? 4.395 -6.134 -7.325 1.00 98.81 159 PRO A CA 1
ATOM 1285 C C . PRO A 1 159 ? 3.097 -6.958 -7.293 1.00 98.81 159 PRO A C 1
ATOM 1287 O O . PRO A 1 159 ? 3.032 -7.951 -6.575 1.00 98.81 159 PRO A O 1
ATOM 1290 N N . ASN A 1 160 ? 2.102 -6.646 -8.135 1.00 98.81 160 ASN A N 1
ATOM 1291 C CA . ASN A 1 160 ? 0.863 -7.425 -8.242 1.00 98.81 160 ASN A CA 1
ATOM 1292 C C . ASN A 1 160 ? 0.949 -8.567 -9.283 1.00 98.81 160 ASN A C 1
ATOM 1294 O O . ASN A 1 160 ? -0.060 -9.106 -9.742 1.00 98.81 160 ASN A O 1
ATOM 1298 N N . ARG A 1 161 ? 2.164 -8.926 -9.712 1.00 98.75 161 ARG A N 1
ATOM 1299 C CA . ARG A 1 161 ? 2.480 -10.164 -10.453 1.00 98.75 161 ARG A CA 1
ATOM 1300 C C . ARG A 1 161 ? 3.513 -11.026 -9.734 1.00 98.75 161 ARG A C 1
ATOM 1302 O O . ARG A 1 161 ? 3.960 -12.028 -10.284 1.00 98.75 161 ARG A O 1
ATOM 1309 N N . ASN A 1 162 ? 3.886 -10.637 -8.518 1.00 98.88 162 ASN A N 1
ATOM 1310 C CA . ASN A 1 162 ? 5.000 -11.223 -7.796 1.00 98.88 162 ASN A CA 1
ATOM 1311 C C . ASN A 1 162 ? 4.567 -12.149 -6.648 1.00 98.88 162 ASN A C 1
ATOM 1313 O O . ASN A 1 162 ? 5.432 -12.715 -6.008 1.00 98.88 162 ASN A O 1
ATOM 1317 N N . PHE A 1 163 ? 3.277 -12.354 -6.370 1.00 98.81 163 PHE A N 1
ATOM 1318 C CA . PHE A 1 163 ? 2.844 -13.313 -5.338 1.00 98.81 163 PHE A CA 1
ATOM 1319 C C . PHE A 1 163 ? 2.794 -14.756 -5.843 1.00 98.81 163 PHE A C 1
ATOM 1321 O O . PHE A 1 163 ? 2.618 -15.003 -7.038 1.00 98.81 163 PHE A O 1
ATOM 1328 N N . ASP A 1 164 ? 2.897 -15.708 -4.911 1.00 98.44 164 ASP A N 1
ATOM 1329 C CA . ASP A 1 164 ? 2.860 -17.148 -5.182 1.00 98.44 164 ASP A CA 1
ATOM 1330 C C . ASP A 1 164 ? 1.426 -17.676 -5.395 1.00 98.44 164 ASP A C 1
ATOM 1332 O O . ASP A 1 164 ? 0.884 -18.463 -4.621 1.00 98.44 164 ASP A O 1
ATOM 1336 N N . ALA A 1 165 ? 0.770 -17.179 -6.444 1.00 97.81 165 ALA A N 1
ATOM 1337 C CA . ALA A 1 165 ? -0.554 -17.617 -6.877 1.00 97.81 165 ALA A CA 1
ATOM 1338 C C . ALA A 1 165 ? -0.571 -17.741 -8.405 1.00 97.81 165 ALA A C 1
ATOM 1340 O O . ALA A 1 165 ? -0.751 -16.753 -9.116 1.00 97.81 165 ALA A O 1
ATOM 1341 N N . GLY A 1 166 ? -0.315 -18.950 -8.920 1.00 96.75 166 GLY A N 1
ATOM 1342 C CA . GLY A 1 166 ? -0.144 -19.163 -10.364 1.00 96.75 166 GLY A CA 1
ATOM 1343 C C . GLY A 1 166 ? 1.011 -18.335 -10.943 1.00 96.75 166 GLY A C 1
ATOM 1344 O O . GLY A 1 166 ? 0.915 -17.842 -12.070 1.00 96.75 166 GLY A O 1
ATOM 1345 N N . TRP A 1 167 ? 2.074 -18.125 -10.155 1.00 98.44 167 TRP A N 1
ATOM 1346 C CA . TRP A 1 167 ? 3.105 -17.125 -10.426 1.00 98.44 167 TRP A CA 1
ATOM 1347 C C . TRP A 1 167 ? 3.701 -17.245 -11.834 1.00 98.44 167 TRP A C 1
ATOM 1349 O O . TRP A 1 167 ? 4.163 -18.302 -12.261 1.00 98.44 167 TRP A O 1
ATOM 1359 N N . CYS A 1 168 ? 3.690 -16.119 -12.549 1.00 97.69 168 CYS A N 1
ATOM 1360 C CA . CYS A 1 168 ? 4.260 -15.954 -13.884 1.00 97.69 168 CYS A CA 1
ATOM 1361 C C . CYS A 1 168 ? 3.768 -16.952 -14.958 1.00 97.69 168 CYS A C 1
ATOM 1363 O O . CYS A 1 168 ? 4.484 -17.231 -15.924 1.00 97.69 168 CYS A O 1
ATOM 1365 N N . THR A 1 169 ? 2.548 -17.485 -14.802 1.00 95.50 169 THR A N 1
ATOM 1366 C CA . THR A 1 169 ? 1.926 -18.405 -15.772 1.00 95.50 169 THR A CA 1
ATOM 1367 C C . THR A 1 169 ? 1.116 -17.670 -16.843 1.00 95.50 169 THR A C 1
ATOM 1369 O O . THR A 1 169 ? 1.403 -17.816 -18.029 1.00 95.50 169 THR A O 1
ATOM 1372 N N . ILE A 1 170 ? 0.138 -16.852 -16.440 1.00 93.81 170 ILE A N 1
ATOM 1373 C CA . ILE A 1 170 ? -0.724 -16.063 -17.330 1.00 93.81 170 ILE A CA 1
ATOM 1374 C C . ILE A 1 170 ? -0.798 -14.599 -16.880 1.00 93.81 170 ILE A C 1
ATOM 1376 O O . ILE A 1 170 ? -0.629 -14.285 -15.703 1.00 93.81 170 ILE A O 1
ATOM 1380 N N . GLY A 1 171 ? -1.047 -13.683 -17.822 1.00 94.44 171 GLY A N 1
ATOM 1381 C CA . GLY A 1 171 ? -1.273 -12.262 -17.516 1.00 94.44 171 GLY A CA 1
ATOM 1382 C C . GLY A 1 171 ? -0.062 -11.509 -16.941 1.00 94.44 171 GLY A C 1
ATOM 1383 O O . GLY A 1 171 ? -0.232 -10.413 -16.400 1.00 94.44 171 GLY A O 1
ATOM 1384 N N . ALA A 1 172 ? 1.142 -12.077 -17.051 1.00 98.06 172 ALA A N 1
ATOM 1385 C CA . ALA A 1 172 ? 2.411 -11.522 -16.582 1.00 98.06 172 ALA A CA 1
ATOM 1386 C C . ALA A 1 172 ? 3.511 -11.711 -17.641 1.00 98.06 172 ALA A C 1
ATOM 1388 O O . ALA A 1 172 ? 3.352 -12.511 -18.563 1.00 98.06 172 ALA A O 1
ATOM 1389 N N . SER A 1 173 ? 4.633 -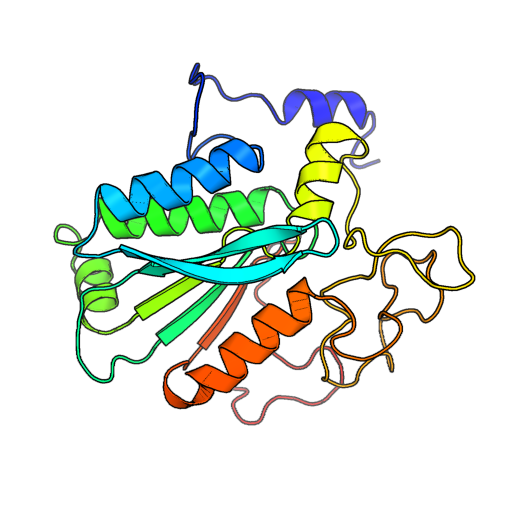11.003 -17.497 1.00 98.44 173 SER A N 1
ATOM 1390 C CA . SER A 1 173 ? 5.783 -11.121 -18.399 1.00 98.44 173 SER A CA 1
ATOM 1391 C C . SER A 1 173 ? 7.037 -11.623 -17.688 1.00 98.44 173 SER A C 1
ATOM 1393 O O . SER A 1 173 ? 7.273 -11.313 -16.521 1.00 98.44 173 SER A O 1
ATOM 1395 N N . LYS A 1 174 ? 7.877 -12.357 -18.425 1.00 98.25 174 LYS A N 1
ATOM 1396 C CA . LYS A 1 174 ? 9.238 -12.739 -18.013 1.00 98.25 174 LYS A CA 1
ATOM 1397 C C . LYS A 1 174 ? 10.301 -11.730 -18.458 1.00 98.25 174 LYS A C 1
ATOM 1399 O O . LYS A 1 174 ? 11.452 -11.860 -18.061 1.00 98.25 174 LYS A O 1
ATOM 1404 N N . ASN A 1 175 ? 9.942 -10.747 -19.286 1.00 98.44 175 ASN A N 1
ATOM 1405 C CA . ASN A 1 175 ? 10.856 -9.704 -19.739 1.00 98.44 175 ASN A CA 1
ATOM 1406 C C . ASN A 1 175 ? 10.962 -8.595 -18.674 1.00 98.44 175 ASN A C 1
ATOM 1408 O O . ASN A 1 175 ? 9.959 -7.923 -18.424 1.00 98.44 175 ASN A O 1
ATOM 1412 N N . PRO A 1 176 ? 12.150 -8.326 -18.093 1.00 98.50 176 PRO A N 1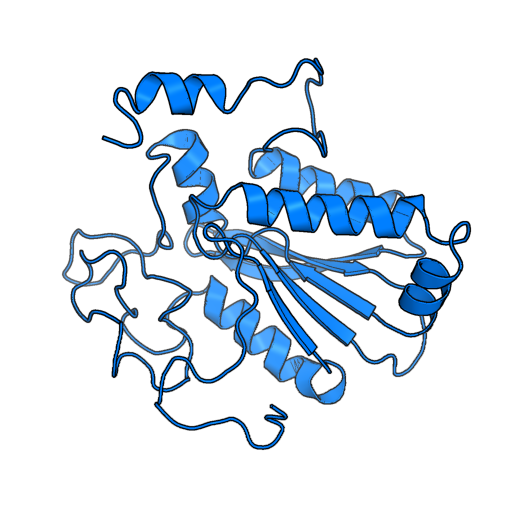
ATOM 1413 C CA . PRO A 1 176 ? 12.326 -7.281 -17.079 1.00 98.50 176 PRO A CA 1
ATOM 1414 C C . PRO A 1 176 ? 11.938 -5.867 -17.532 1.00 98.50 176 PRO A C 1
ATOM 1416 O O . PRO A 1 176 ? 11.707 -4.986 -16.701 1.00 98.50 176 PRO A O 1
ATOM 1419 N N . CYS A 1 177 ? 11.880 -5.622 -18.841 1.00 98.31 177 CYS A N 1
ATOM 1420 C CA . CYS A 1 177 ? 11.495 -4.330 -19.403 1.00 98.31 177 CYS A CA 1
ATOM 1421 C C . CYS A 1 177 ? 9.982 -4.117 -19.494 1.00 98.31 177 CYS A C 1
ATOM 1423 O O . CYS A 1 177 ? 9.551 -2.977 -19.642 1.00 98.31 177 CYS A O 1
ATOM 1425 N N . ASP A 1 178 ? 9.177 -5.169 -19.351 1.00 98.62 178 ASP A N 1
ATOM 1426 C CA . ASP A 1 178 ? 7.726 -5.048 -19.440 1.00 98.62 178 ASP A CA 1
ATOM 1427 C C . ASP A 1 178 ? 7.137 -4.483 -18.139 1.00 98.62 178 ASP A C 1
ATOM 1429 O O . ASP A 1 178 ? 7.637 -4.718 -17.031 1.00 98.62 178 ASP A O 1
ATOM 1433 N N . GLU A 1 179 ? 6.028 -3.752 -18.268 1.00 98.62 179 GLU A N 1
ATOM 1434 C CA . GLU A 1 179 ? 5.283 -3.168 -17.141 1.00 98.62 179 GLU A CA 1
ATOM 1435 C C . GLU A 1 179 ? 4.644 -4.224 -16.228 1.00 98.62 179 GLU A C 1
ATOM 1437 O O . GLU A 1 179 ? 4.341 -3.928 -15.075 1.00 98.62 179 GLU A O 1
ATOM 1442 N N . THR A 1 180 ? 4.453 -5.445 -16.735 1.00 98.69 180 THR A N 1
ATOM 1443 C CA . THR A 1 180 ? 3.869 -6.597 -16.028 1.00 98.69 180 THR A CA 1
ATOM 1444 C C . THR A 1 180 ? 4.907 -7.676 -15.708 1.00 98.69 180 THR A C 1
ATOM 1446 O O . THR A 1 180 ? 4.556 -8.846 -15.528 1.00 98.69 180 THR A O 1
ATOM 1449 N N . TYR A 1 181 ? 6.193 -7.307 -15.667 1.00 98.81 181 TYR A N 1
ATOM 1450 C CA . TYR A 1 181 ? 7.270 -8.221 -15.294 1.00 98.81 181 TYR A CA 1
ATOM 1451 C C . TYR A 1 181 ? 7.001 -8.865 -13.926 1.00 98.81 181 TYR A C 1
ATOM 1453 O O . TYR A 1 181 ? 6.774 -8.158 -12.947 1.00 98.81 181 TYR A O 1
ATOM 1461 N N . CYS A 1 182 ? 7.033 -10.196 -13.862 1.00 98.69 182 CYS A N 1
ATOM 1462 C CA . CYS A 1 182 ? 6.637 -10.981 -12.689 1.00 98.69 182 CYS A CA 1
ATOM 1463 C C . CYS A 1 182 ? 7.720 -11.115 -11.606 1.00 98.69 182 CYS A C 1
ATOM 1465 O O . CYS A 1 182 ? 7.444 -11.664 -10.536 1.00 98.69 182 CYS A O 1
ATOM 1467 N N . GLY A 1 183 ? 8.932 -10.614 -11.863 1.00 98.56 183 GLY A N 1
ATOM 1468 C CA . GLY A 1 183 ? 10.094 -10.774 -10.989 1.00 98.56 183 GLY A CA 1
ATOM 1469 C C . GLY A 1 183 ? 10.924 -12.007 -11.339 1.00 98.56 183 GLY A C 1
ATOM 1470 O O . GLY A 1 183 ? 10.564 -12.796 -12.211 1.00 98.56 183 GLY A O 1
ATOM 1471 N N . SER A 1 184 ? 12.059 -12.176 -10.661 1.00 98.12 184 SER A N 1
ATOM 1472 C CA . SER A 1 184 ? 12.955 -13.325 -10.871 1.00 98.12 184 SER A CA 1
ATOM 1473 C C . SER A 1 184 ? 12.457 -14.610 -10.200 1.00 98.12 184 SER A C 1
ATOM 1475 O O . SER A 1 184 ? 12.842 -15.707 -10.600 1.00 98.12 184 SER A O 1
ATOM 1477 N N . ALA A 1 185 ? 11.602 -14.471 -9.188 1.00 98.69 185 ALA A N 1
ATOM 1478 C CA . ALA A 1 185 ? 10.936 -15.541 -8.456 1.00 98.69 185 ALA A CA 1
ATOM 1479 C C . ALA A 1 185 ? 9.636 -15.002 -7.835 1.00 98.69 185 ALA A C 1
ATOM 1481 O O . ALA A 1 185 ? 9.468 -13.785 -7.706 1.00 98.69 185 ALA A O 1
ATOM 1482 N N . ALA A 1 186 ? 8.741 -15.895 -7.406 1.00 98.75 186 ALA A N 1
ATOM 1483 C CA . ALA A 1 186 ? 7.635 -15.502 -6.542 1.00 98.75 186 ALA A CA 1
ATOM 1484 C C . ALA A 1 186 ? 8.186 -14.890 -5.243 1.00 98.75 186 ALA A C 1
ATOM 1486 O O . ALA A 1 186 ? 9.110 -15.415 -4.619 1.00 98.75 186 ALA A O 1
ATOM 1487 N N . GLU A 1 187 ? 7.610 -13.761 -4.854 1.00 98.69 187 GLU A N 1
ATOM 1488 C CA . GLU A 1 187 ? 7.993 -12.922 -3.728 1.00 98.69 187 GLU A CA 1
ATOM 1489 C C . GLU A 1 187 ? 9.478 -12.498 -3.794 1.00 98.69 187 GLU A C 1
ATOM 1491 O O . GLU A 1 187 ? 10.172 -12.478 -2.775 1.00 98.69 187 GLU A O 1
ATOM 1496 N N . SER A 1 188 ? 9.996 -12.208 -4.996 1.00 98.81 188 SER A N 1
ATOM 1497 C CA . SER A 1 188 ? 11.357 -11.679 -5.185 1.00 98.81 188 SER A CA 1
ATOM 1498 C C . SER A 1 188 ? 11.523 -10.253 -4.663 1.00 98.81 188 SER A C 1
ATOM 1500 O O . SER A 1 188 ? 12.623 -9.871 -4.262 1.00 98.81 188 SER A O 1
ATOM 1502 N N . GLU A 1 189 ? 10.451 -9.459 -4.672 1.00 98.88 189 GLU A N 1
ATOM 1503 C CA . GLU A 1 189 ? 10.483 -8.082 -4.185 1.00 98.88 189 GLU A CA 1
ATOM 1504 C C . GLU A 1 189 ? 10.448 -8.058 -2.653 1.00 98.88 189 GLU A C 1
ATOM 1506 O O . GLU A 1 189 ? 9.677 -8.782 -2.017 1.00 98.88 189 GLU A O 1
ATOM 1511 N N . LYS A 1 190 ? 11.268 -7.203 -2.029 1.00 98.88 190 LYS A N 1
ATOM 1512 C CA . LYS A 1 190 ? 11.297 -7.096 -0.561 1.00 98.88 190 LYS A CA 1
ATOM 1513 C C . LYS A 1 190 ? 9.947 -6.641 -0.006 1.00 98.88 190 LYS A C 1
ATOM 1515 O O . LYS A 1 190 ? 9.531 -7.095 1.055 1.00 98.88 190 LYS A O 1
ATOM 1520 N N . GLU A 1 191 ? 9.264 -5.777 -0.745 1.00 98.88 191 GLU A N 1
ATOM 1521 C CA . GLU A 1 191 ? 7.967 -5.201 -0.414 1.00 98.88 191 GLU A CA 1
ATOM 1522 C C . GLU A 1 191 ? 6.877 -6.280 -0.371 1.00 98.88 191 GLU A C 1
ATOM 1524 O O . GLU A 1 191 ? 6.157 -6.407 0.622 1.00 98.88 191 GLU A O 1
ATOM 1529 N N . THR A 1 192 ? 6.794 -7.113 -1.415 1.00 98.88 192 THR A N 1
ATOM 1530 C CA . THR A 1 192 ? 5.808 -8.203 -1.497 1.00 98.88 192 THR A CA 1
ATOM 1531 C C . THR A 1 192 ? 6.145 -9.324 -0.520 1.00 98.88 192 THR A C 1
ATOM 1533 O O . THR A 1 192 ? 5.241 -9.860 0.120 1.00 98.88 192 THR A O 1
ATOM 1536 N N . LYS A 1 193 ? 7.435 -9.627 -0.316 1.00 98.88 193 LYS A N 1
ATOM 1537 C CA . LYS A 1 193 ? 7.897 -10.584 0.699 1.00 98.88 193 LYS A CA 1
ATOM 1538 C C . LYS A 1 193 ? 7.529 -10.142 2.116 1.00 98.88 193 LYS A C 1
ATOM 1540 O O . LYS A 1 193 ? 7.044 -10.965 2.891 1.00 98.88 193 LYS A O 1
ATOM 1545 N N . ALA A 1 194 ? 7.747 -8.872 2.464 1.00 98.88 194 ALA A N 1
ATOM 1546 C CA . ALA A 1 194 ? 7.393 -8.320 3.773 1.00 98.88 194 ALA A CA 1
ATOM 1547 C C . ALA A 1 194 ? 5.886 -8.442 4.037 1.00 98.88 194 ALA A C 1
ATOM 1549 O O . ALA A 1 194 ? 5.476 -8.944 5.085 1.00 98.88 194 ALA A O 1
ATOM 1550 N N . LEU A 1 195 ? 5.068 -8.074 3.048 1.00 98.88 195 LEU A N 1
ATOM 1551 C CA . LEU A 1 195 ? 3.616 -8.206 3.113 1.00 98.88 195 LEU A CA 1
ATOM 1552 C C . LEU A 1 195 ? 3.168 -9.672 3.245 1.00 98.88 195 LEU A C 1
ATOM 1554 O O . LEU A 1 195 ? 2.416 -10.006 4.161 1.00 98.88 195 LEU A O 1
ATOM 1558 N N . ALA A 1 196 ? 3.671 -10.569 2.393 1.00 98.88 196 ALA A N 1
ATOM 1559 C CA . ALA A 1 196 ? 3.343 -11.994 2.445 1.00 98.88 196 ALA A CA 1
ATOM 1560 C C . ALA A 1 196 ? 3.734 -12.623 3.793 1.00 98.88 196 ALA A C 1
ATOM 1562 O O . ALA A 1 196 ? 2.963 -13.389 4.371 1.00 98.88 196 ALA A O 1
ATOM 1563 N N . ASN A 1 197 ? 4.904 -12.268 4.336 1.00 98.88 197 ASN A N 1
ATOM 1564 C CA . ASN A 1 197 ? 5.340 -12.710 5.660 1.00 98.88 197 ASN A CA 1
ATOM 1565 C C . ASN A 1 197 ? 4.422 -12.193 6.770 1.00 98.88 197 ASN A C 1
ATOM 1567 O O . ASN A 1 197 ? 4.042 -12.970 7.644 1.00 98.88 197 ASN A O 1
ATOM 1571 N N . PHE A 1 198 ? 4.030 -10.916 6.730 1.00 98.88 198 PHE A N 1
ATOM 1572 C CA . PHE A 1 198 ? 3.103 -10.359 7.711 1.00 98.88 198 PHE A CA 1
ATOM 1573 C C . PHE A 1 198 ? 1.761 -11.102 7.698 1.00 98.88 198 PHE A C 1
ATOM 1575 O O . PHE A 1 198 ? 1.277 -11.503 8.758 1.00 98.88 198 PHE A O 1
ATOM 1582 N N . ILE A 1 199 ? 1.192 -11.344 6.512 1.00 98.81 199 ILE A N 1
ATOM 1583 C CA . ILE A 1 199 ? -0.068 -12.083 6.369 1.00 98.81 199 ILE A CA 1
ATOM 1584 C C . ILE A 1 199 ? 0.089 -13.518 6.880 1.00 98.81 199 ILE A C 1
ATOM 1586 O O . ILE A 1 199 ? -0.725 -13.956 7.690 1.00 98.81 199 ILE A O 1
ATOM 1590 N N . ARG A 1 200 ? 1.149 -14.240 6.480 1.00 98.75 200 ARG A N 1
ATOM 1591 C CA . ARG A 1 200 ? 1.424 -15.608 6.963 1.00 98.75 200 ARG A CA 1
ATOM 1592 C C . ARG A 1 200 ? 1.513 -15.671 8.490 1.00 98.75 200 ARG A C 1
ATOM 1594 O O . ARG A 1 200 ? 0.923 -16.564 9.092 1.00 98.75 200 ARG A O 1
ATOM 1601 N N . ASN A 1 201 ? 2.182 -14.704 9.115 1.00 98.56 201 ASN A N 1
ATOM 1602 C CA . ASN A 1 201 ? 2.346 -14.644 10.570 1.00 98.56 201 ASN A CA 1
ATOM 1603 C C . ASN A 1 201 ? 1.049 -14.301 11.322 1.00 98.56 201 ASN A C 1
ATOM 1605 O O . ASN A 1 201 ? 0.933 -14.616 12.503 1.00 98.56 201 ASN A O 1
ATOM 1609 N N . ASN A 1 202 ? 0.073 -13.681 10.654 1.00 98.38 202 ASN A N 1
ATOM 1610 C CA . ASN A 1 202 ? -1.199 -13.248 11.243 1.00 98.38 202 ASN A CA 1
ATOM 1611 C C . ASN A 1 202 ? -2.410 -13.967 10.617 1.00 98.38 202 ASN A C 1
ATOM 1613 O O . ASN A 1 202 ? -3.549 -13.514 10.728 1.00 98.38 202 ASN A O 1
ATOM 1617 N N . LEU A 1 203 ? -2.185 -15.109 9.961 1.00 98.12 203 LEU A N 1
ATOM 1618 C CA . LEU A 1 203 ? -3.206 -15.801 9.170 1.00 98.12 203 LEU A CA 1
ATOM 1619 C C . LEU A 1 203 ? -4.401 -16.269 10.016 1.00 98.12 203 LEU A C 1
ATOM 1621 O O . LEU A 1 203 ? -5.527 -16.349 9.533 1.00 98.12 203 LEU A O 1
ATOM 1625 N N . SER A 1 204 ? -4.170 -16.570 11.295 1.00 98.00 204 SER A N 1
ATOM 1626 C CA . SER A 1 204 ? -5.222 -17.000 12.218 1.00 98.00 204 SER A CA 1
ATOM 1627 C C . SER A 1 204 ? -6.170 -15.868 12.623 1.00 98.00 204 SER A C 1
ATOM 1629 O O . SER A 1 204 ? -7.327 -16.154 12.942 1.00 98.00 204 SER A O 1
ATOM 1631 N N . SER A 1 205 ? -5.733 -14.604 12.591 1.00 98.00 205 SER A N 1
ATOM 1632 C CA . SER A 1 205 ? -6.544 -13.439 12.969 1.00 98.00 205 SER A CA 1
ATOM 1633 C C . SER A 1 205 ? -7.149 -12.725 11.763 1.00 98.00 205 SER A C 1
ATOM 1635 O O . SER A 1 205 ? -8.297 -12.293 11.849 1.00 98.00 205 SER A O 1
ATOM 1637 N N . ILE A 1 206 ? -6.442 -12.649 10.631 1.00 98.69 206 ILE A N 1
ATOM 1638 C CA . ILE A 1 206 ? -6.927 -11.980 9.416 1.00 98.69 206 ILE A CA 1
ATOM 1639 C C . ILE A 1 206 ? -8.094 -12.770 8.798 1.00 98.69 206 ILE A C 1
ATOM 1641 O O . ILE A 1 206 ? -7.976 -13.962 8.515 1.00 98.69 206 ILE A O 1
ATOM 1645 N N . LYS A 1 207 ? -9.238 -12.103 8.593 1.00 98.50 207 LYS A N 1
ATOM 1646 C CA . LYS A 1 207 ? -10.483 -12.679 8.044 1.00 98.50 207 LYS A CA 1
ATOM 1647 C C . LYS A 1 207 ? -10.889 -12.108 6.691 1.00 98.50 207 LYS A C 1
ATOM 1649 O O . LYS A 1 207 ? -11.676 -12.735 5.991 1.00 98.50 207 LYS A O 1
ATOM 1654 N N . ALA A 1 208 ? -10.341 -10.957 6.316 1.00 98.69 208 ALA A N 1
ATOM 1655 C CA . ALA A 1 208 ? -10.524 -10.364 4.999 1.00 98.69 208 ALA A CA 1
ATOM 1656 C C . ALA A 1 208 ? -9.241 -9.658 4.550 1.00 98.69 208 ALA A C 1
ATOM 1658 O O . ALA A 1 208 ? -8.468 -9.171 5.378 1.00 98.69 208 ALA A O 1
ATOM 1659 N N . TYR A 1 209 ? -9.044 -9.608 3.236 1.00 98.88 209 TYR A N 1
ATOM 1660 C CA . TYR A 1 209 ? -7.939 -8.921 2.582 1.00 98.88 209 TYR A CA 1
ATOM 1661 C C . TYR A 1 209 ? -8.505 -7.993 1.506 1.00 98.88 209 TYR A C 1
ATOM 1663 O O . TYR A 1 209 ? -9.207 -8.448 0.603 1.00 98.88 209 TYR A O 1
ATOM 1671 N N . LEU A 1 210 ? -8.218 -6.701 1.631 1.00 98.88 210 LEU A N 1
ATOM 1672 C CA . LEU A 1 210 ? -8.675 -5.644 0.738 1.00 98.88 210 LEU A CA 1
ATOM 1673 C C . LEU A 1 210 ? -7.447 -4.959 0.136 1.00 98.88 210 LEU A C 1
ATOM 1675 O O . LEU A 1 210 ? -6.683 -4.316 0.848 1.00 98.88 210 LEU A O 1
ATOM 1679 N N . THR A 1 211 ? -7.255 -5.073 -1.173 1.00 98.88 211 THR A N 1
ATOM 1680 C CA . THR A 1 211 ? -6.177 -4.360 -1.869 1.00 98.88 211 THR A CA 1
ATOM 1681 C C . THR A 1 211 ? -6.765 -3.277 -2.757 1.00 98.88 211 THR A C 1
ATOM 1683 O O . THR A 1 211 ? -7.656 -3.533 -3.574 1.00 98.88 211 THR A O 1
ATOM 1686 N N . ILE A 1 212 ? -6.325 -2.039 -2.548 1.00 98.94 212 ILE A N 1
ATOM 1687 C CA . ILE A 1 212 ? -6.939 -0.861 -3.155 1.00 98.94 212 ILE A CA 1
ATOM 1688 C C . ILE A 1 212 ? -6.114 -0.408 -4.353 1.00 98.94 212 ILE A C 1
ATOM 1690 O O . ILE A 1 212 ? -4.938 -0.055 -4.239 1.00 98.94 212 ILE A O 1
ATOM 1694 N N . HIS A 1 213 ? -6.769 -0.349 -5.507 1.00 98.88 213 HIS A N 1
ATOM 1695 C CA . HIS A 1 213 ? -6.173 -0.003 -6.792 1.00 98.88 213 HIS A CA 1
ATOM 1696 C C . HIS A 1 213 ? -6.985 1.062 -7.530 1.00 98.88 213 HIS A C 1
ATOM 1698 O O . HIS A 1 213 ? -8.125 1.365 -7.179 1.00 98.88 213 HIS A O 1
ATOM 1704 N N . SER A 1 214 ? -6.403 1.622 -8.589 1.00 98.50 214 SER A N 1
ATOM 1705 C CA . SER A 1 214 ? -7.121 2.496 -9.521 1.00 98.50 214 SER A CA 1
ATOM 1706 C C . SER A 1 214 ? -6.600 2.357 -10.954 1.00 98.50 214 SER A C 1
ATOM 1708 O O . SER A 1 214 ? -5.462 1.982 -11.190 1.00 98.50 214 SER A O 1
ATOM 1710 N N . TYR A 1 215 ? -7.375 2.662 -11.983 1.00 97.94 215 TYR A N 1
ATOM 1711 C CA . TYR A 1 215 ? -8.760 3.134 -12.006 1.00 97.94 215 TYR A CA 1
ATOM 1712 C C . TYR A 1 215 ? -9.713 2.004 -12.433 1.00 97.94 215 TYR A C 1
ATOM 1714 O O . TYR A 1 215 ? -9.324 0.838 -12.463 1.00 97.94 215 TYR A O 1
ATOM 1722 N N . SER A 1 216 ? -10.942 2.392 -12.797 1.00 98.00 216 SER A N 1
ATOM 1723 C CA . SER A 1 216 ? -11.995 1.645 -13.523 1.00 98.00 216 SER A CA 1
ATOM 1724 C C . SER A 1 216 ? -13.279 1.399 -12.730 1.00 98.00 216 SER A C 1
ATOM 1726 O O . SER A 1 216 ? -14.245 0.936 -13.319 1.00 98.00 216 SER A O 1
ATOM 1728 N N . GLN A 1 217 ? -13.330 1.766 -11.443 1.00 98.12 217 GLN A N 1
ATOM 1729 C CA . GLN A 1 217 ? -14.534 1.653 -10.600 1.00 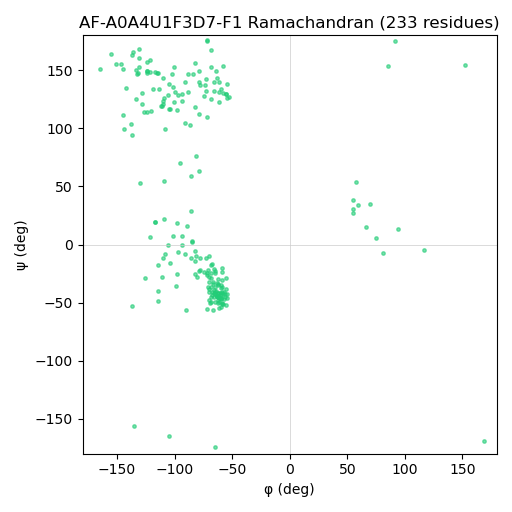98.12 217 GLN A CA 1
ATOM 1730 C C . GLN A 1 217 ? -15.075 0.216 -10.513 1.00 98.12 217 GLN A C 1
ATOM 1732 O O . GLN A 1 217 ? -16.237 -0.047 -10.810 1.00 98.12 217 GLN A O 1
ATOM 1737 N N . MET A 1 218 ? -14.213 -0.724 -10.125 1.00 97.94 218 MET A N 1
ATOM 1738 C CA . MET A 1 218 ? -14.564 -2.140 -10.021 1.00 97.94 218 MET A CA 1
ATOM 1739 C C . MET A 1 218 ? -14.273 -2.675 -8.624 1.00 97.94 218 MET A C 1
ATOM 1741 O O . MET A 1 218 ? -13.294 -2.274 -7.995 1.00 97.94 218 MET A O 1
ATOM 1745 N N . ILE A 1 219 ? -15.091 -3.631 -8.191 1.00 97.75 219 ILE A N 1
ATOM 1746 C CA . ILE A 1 219 ? -14.806 -4.515 -7.062 1.00 97.75 219 ILE A CA 1
ATOM 1747 C C . ILE A 1 219 ? -14.581 -5.900 -7.658 1.00 97.75 219 ILE A C 1
ATOM 1749 O O . ILE A 1 219 ? -15.457 -6.433 -8.335 1.00 97.75 219 ILE A O 1
ATOM 1753 N N . LEU A 1 220 ? -13.387 -6.450 -7.449 1.00 97.56 220 LEU A N 1
ATOM 1754 C CA . LEU A 1 220 ? -12.987 -7.751 -7.976 1.00 97.56 220 LEU A CA 1
ATOM 1755 C C . LEU A 1 220 ? -12.764 -8.722 -6.820 1.00 97.56 220 LEU A C 1
ATOM 1757 O O . LEU A 1 220 ? -12.303 -8.328 -5.749 1.00 97.56 220 LEU A O 1
ATOM 1761 N N . TYR A 1 221 ? -13.046 -9.996 -7.063 1.00 97.56 221 TYR A N 1
ATOM 1762 C CA . TYR A 1 221 ? -12.759 -11.092 -6.147 1.00 97.56 221 TYR A CA 1
ATOM 1763 C C . TYR A 1 221 ? -12.051 -12.228 -6.904 1.00 97.56 221 TYR A C 1
ATOM 1765 O O . TYR A 1 221 ? -12.081 -12.250 -8.137 1.00 97.56 221 TYR A O 1
ATOM 1773 N N . PRO A 1 222 ? -11.352 -13.142 -6.205 1.00 97.69 222 PRO A N 1
ATOM 1774 C CA . PRO A 1 222 ? -10.657 -14.245 -6.854 1.00 97.69 222 PRO A CA 1
ATOM 1775 C C . PRO A 1 222 ? -11.589 -15.131 -7.699 1.00 97.69 222 PRO A C 1
ATOM 1777 O O . PRO A 1 222 ? -12.758 -15.269 -7.379 1.00 97.69 222 PRO A O 1
ATOM 1780 N N . TYR A 1 223 ? -11.097 -15.807 -8.733 1.00 97.00 223 TYR A N 1
ATOM 1781 C CA . TYR A 1 223 ? -9.697 -15.849 -9.158 1.00 97.00 223 TYR A CA 1
ATOM 1782 C C . TYR A 1 223 ? -9.430 -14.962 -10.376 1.00 97.00 223 TYR A C 1
ATOM 1784 O O . TYR A 1 223 ? -10.255 -14.849 -11.273 1.00 97.00 223 TYR A O 1
ATOM 1792 N N . SER A 1 224 ? -8.221 -14.393 -10.427 1.00 96.25 224 SER A N 1
ATOM 1793 C CA . SER A 1 224 ? -7.710 -13.705 -11.624 1.00 96.25 224 SER A CA 1
ATOM 1794 C C . SER A 1 224 ? -6.679 -14.533 -12.401 1.00 96.25 224 SER A C 1
ATOM 1796 O O . SER A 1 224 ? -6.371 -14.196 -13.539 1.00 96.25 224 SER A O 1
ATOM 1798 N N . TYR A 1 225 ? -6.111 -15.585 -11.794 1.00 94.75 225 TYR A N 1
ATOM 1799 C CA . TYR A 1 225 ? -5.050 -16.413 -12.396 1.00 94.75 225 TYR A CA 1
ATOM 1800 C C . TYR A 1 225 ? -5.568 -17.701 -13.063 1.00 94.75 225 TYR A C 1
ATOM 1802 O O . TYR A 1 225 ? -4.786 -18.426 -13.672 1.00 94.75 225 TYR A O 1
ATOM 1810 N N . ASP A 1 226 ? -6.858 -18.017 -12.927 1.00 93.62 226 ASP A N 1
ATOM 1811 C CA . ASP A 1 226 ? -7.498 -19.221 -13.471 1.00 93.62 226 ASP A CA 1
ATOM 1812 C C . ASP A 1 226 ? -8.979 -18.919 -13.759 1.00 93.62 226 ASP A C 1
ATOM 1814 O O . ASP A 1 226 ? -9.568 -18.047 -13.124 1.00 93.62 226 ASP A O 1
ATOM 1818 N N . TYR A 1 227 ? -9.597 -19.662 -14.678 1.00 93.06 227 TYR A N 1
ATOM 1819 C CA . TYR A 1 227 ? -11.013 -19.546 -15.056 1.00 93.06 227 TYR A CA 1
ATOM 1820 C C . TYR A 1 227 ? -11.943 -20.373 -14.151 1.00 93.06 227 TYR A C 1
ATOM 1822 O O . TYR A 1 227 ? -12.991 -20.856 -14.580 1.00 93.06 227 TYR A O 1
ATOM 1830 N N . LYS A 1 228 ? -11.552 -20.573 -12.891 1.00 95.50 228 LYS A N 1
ATOM 1831 C CA . LYS A 1 228 ? -12.362 -21.258 -11.876 1.00 95.50 228 LYS A CA 1
ATOM 1832 C C . LYS A 1 228 ? -13.028 -20.240 -10.962 1.00 95.50 228 LYS A C 1
ATOM 1834 O O . LYS A 1 228 ? -12.485 -19.168 -10.718 1.00 95.50 228 LYS A O 1
ATOM 1839 N N . LEU A 1 229 ? -14.169 -20.620 -10.396 1.00 95.50 229 LEU A N 1
ATOM 1840 C CA . LEU A 1 229 ? -14.836 -19.842 -9.355 1.00 95.50 229 LEU A CA 1
ATOM 1841 C C . LEU A 1 229 ? -14.321 -20.241 -7.961 1.00 95.50 229 LEU A C 1
ATOM 1843 O O . LEU A 1 229 ? -13.979 -21.411 -7.740 1.00 95.50 229 LEU A O 1
ATOM 1847 N N . PRO A 1 230 ? -14.250 -19.300 -7.003 1.00 95.25 230 PRO A N 1
ATOM 1848 C CA . PRO A 1 230 ? -13.913 -19.616 -5.622 1.00 95.25 230 PRO A CA 1
ATOM 1849 C C . PRO A 1 230 ? -15.037 -20.434 -4.971 1.00 95.25 230 PRO A C 1
ATOM 1851 O O . PRO A 1 230 ? -16.205 -20.325 -5.334 1.00 95.25 230 PRO A O 1
ATOM 1854 N N . LYS A 1 231 ? -14.699 -21.259 -3.971 1.00 96.12 231 LYS A N 1
ATOM 1855 C CA . LYS A 1 231 ? -15.670 -22.167 -3.321 1.00 96.12 231 LYS A CA 1
ATOM 1856 C C . LYS A 1 231 ? -16.871 -21.450 -2.695 1.00 96.12 231 LYS A 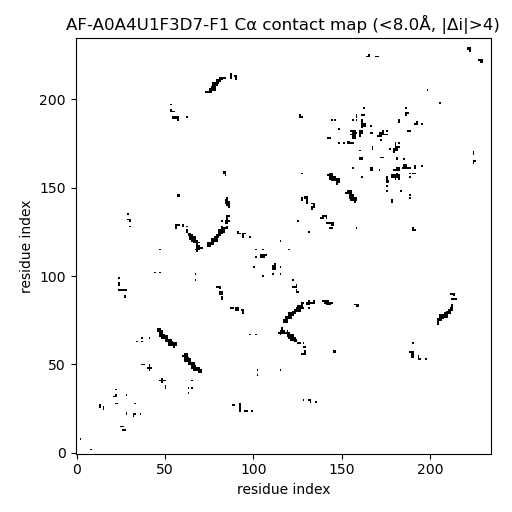C 1
ATOM 1858 O O . LYS A 1 231 ? -17.935 -22.043 -2.591 1.00 96.12 231 LYS A O 1
ATOM 1863 N N . ASN A 1 232 ? -16.678 -20.219 -2.233 1.00 94.56 232 ASN A N 1
ATOM 1864 C CA . ASN A 1 232 ? -17.697 -19.372 -1.616 1.00 94.56 232 ASN A CA 1
ATOM 1865 C C . ASN A 1 232 ? -18.305 -18.360 -2.602 1.00 94.56 232 ASN A C 1
ATOM 1867 O O . ASN A 1 232 ? -18.866 -17.361 -2.161 1.00 94.56 232 ASN A O 1
ATOM 1871 N N . ASN A 1 233 ? -18.166 -18.586 -3.911 1.00 91.94 233 ASN A N 1
ATOM 1872 C CA . ASN A 1 233 ? -18.878 -17.810 -4.917 1.00 91.94 233 ASN A CA 1
ATOM 1873 C C . ASN A 1 233 ? -20.391 -17.989 -4.734 1.00 91.94 233 ASN A C 1
ATOM 1875 O O . ASN A 1 233 ? -20.884 -19.116 -4.783 1.00 91.94 233 ASN A O 1
ATOM 1879 N N . ALA A 1 234 ? -21.105 -16.885 -4.544 1.00 80.31 234 ALA A N 1
ATOM 1880 C CA . ALA A 1 234 ? -22.558 -16.827 -4.575 1.00 80.31 234 ALA A CA 1
ATOM 1881 C C . ALA A 1 234 ? -22.942 -15.785 -5.631 1.00 80.31 234 ALA A C 1
ATOM 1883 O O . ALA A 1 234 ? -22.595 -14.615 -5.475 1.00 80.31 234 ALA A O 1
ATOM 1884 N N . GLU A 1 235 ? -23.570 -16.241 -6.716 1.00 62.91 235 GLU A N 1
ATOM 1885 C CA . GLU A 1 235 ? -24.180 -15.386 -7.747 1.00 62.91 235 GLU A CA 1
ATOM 1886 C C . GLU A 1 235 ? -25.618 -15.020 -7.370 1.00 62.91 235 GLU A C 1
ATOM 1888 O O . GLU A 1 235 ? -26.325 -15.901 -6.823 1.00 62.91 235 GLU A O 1
#

Organism: Monodon monoceros (NCBI:txid40151)